Protein AF-A0AAV4FZF6-F1 (afdb_monomer)

pLDDT: mean 85.83, std 12.15, range [45.81, 98.69]

Solvent-accessible surface area (backbone atoms only — not comparable to full-atom values): 16716 Å² total; per-residue (Å²): 62,26,31,74,89,72,51,78,42,50,78,47,62,76,39,83,44,70,44,56,74,95,59,41,36,21,31,46,50,41,64,79,50,64,72,54,65,95,61,90,73,39,34,68,55,48,22,42,72,17,25,48,15,33,70,91,43,76,44,50,79,50,85,97,51,51,43,19,54,73,59,56,23,59,42,41,34,61,56,82,59,54,47,40,82,52,25,50,86,46,90,56,95,97,42,28,19,36,40,34,48,78,96,48,69,44,48,35,74,42,76,76,87,86,87,75,90,91,73,74,88,68,82,67,48,98,29,42,64,51,45,51,86,81,36,97,54,60,62,48,80,45,76,38,76,95,73,71,44,76,45,28,21,35,24,53,68,94,54,22,32,38,75,56,54,63,43,81,87,72,82,91,57,84,59,67,40,46,56,68,45,48,35,68,31,48,71,38,82,91,60,35,29,39,58,12,49,58,51,51,14,60,66,33,65,50,98,62,82,36,65,43,76,50,80,46,75,46,97,89,73,51,78,43,40,39,35,22,61,32,38,35,30,38,51,75,92,60,38,39,24,31,42,60,41,63,79,50,62,73,82,65,96,61,91,76,53,76,65,63,62,49,44,72,36,40,45,21,13,63,81,41,74,46,68,91,55,86,98,56,51,64,23,63,74,75,50,31,58,85

Structure (mmCIF, N/CA/C/O backbone):
data_AF-A0AAV4FZF6-F1
#
_entry.id   AF-A0AAV4FZF6-F1
#
loop_
_atom_site.group_PDB
_atom_site.id
_atom_site.type_symbol
_atom_site.label_atom_id
_atom_site.label_alt_id
_atom_site.label_comp_id
_atom_site.label_asym_id
_atom_site.label_entity_id
_atom_site.label_seq_id
_atom_site.pdbx_PDB_ins_code
_atom_site.Cartn_x
_atom_site.Cartn_y
_atom_site.Cartn_z
_atom_site.occupancy
_atom_site.B_iso_or_equiv
_atom_site.auth_seq_id
_atom_site.auth_comp_id
_atom_site.auth_asym_id
_atom_site.auth_atom_id
_atom_site.pdbx_PDB_model_num
ATOM 1 N N . MET A 1 1 ? -1.427 18.936 20.511 1.00 90.44 1 MET A N 1
ATOM 2 C CA . MET A 1 1 ? -0.606 20.050 21.040 1.00 90.44 1 MET A CA 1
ATOM 3 C C . MET A 1 1 ? -1.100 20.407 22.433 1.00 90.44 1 MET A C 1
ATOM 5 O O . MET A 1 1 ? -2.290 20.270 22.681 1.00 90.44 1 MET A O 1
ATOM 9 N N . ARG A 1 2 ? -0.222 20.846 23.331 1.00 91.88 2 ARG A N 1
ATOM 10 C CA . ARG A 1 2 ? -0.593 21.329 24.666 1.00 91.88 2 ARG A CA 1
ATOM 11 C C . ARG A 1 2 ? -0.081 22.751 24.840 1.00 91.88 2 ARG A C 1
ATOM 13 O O . ARG A 1 2 ? 1.002 23.077 24.348 1.00 91.88 2 ARG A O 1
ATOM 20 N N . SER A 1 3 ? -0.895 23.606 25.443 1.00 89.75 3 SER A N 1
ATOM 21 C CA . SER A 1 3 ? -0.511 24.974 25.770 1.00 89.75 3 SER A CA 1
ATOM 22 C C . SER A 1 3 ? 0.225 25.052 27.101 1.00 89.75 3 SER A C 1
ATOM 24 O O . SER A 1 3 ? 0.058 24.206 27.973 1.00 89.75 3 SER A O 1
ATOM 26 N N . THR A 1 4 ? 0.983 26.129 27.301 1.00 88.00 4 THR A N 1
ATOM 27 C CA . THR A 1 4 ? 1.754 26.377 28.531 1.00 88.00 4 THR A CA 1
ATOM 28 C C . THR A 1 4 ? 0.904 26.473 29.808 1.00 88.00 4 THR A C 1
ATOM 30 O O . THR A 1 4 ? 1.459 26.401 30.898 1.00 88.00 4 THR A O 1
ATOM 33 N N . ASP A 1 5 ? -0.422 26.650 29.703 1.00 88.88 5 ASP A N 1
ATOM 34 C CA . ASP A 1 5 ? -1.377 26.569 30.827 1.00 88.88 5 ASP A CA 1
ATOM 35 C C . ASP A 1 5 ? -1.911 25.139 31.076 1.00 88.88 5 ASP A C 1
ATOM 37 O O . ASP A 1 5 ? -2.798 24.945 31.905 1.00 88.88 5 ASP A O 1
ATOM 41 N N . GLY A 1 6 ? -1.378 24.137 30.371 1.00 89.06 6 GLY A N 1
ATOM 42 C CA . GLY A 1 6 ? -1.684 22.716 30.533 1.00 89.06 6 GLY A CA 1
ATOM 43 C C . GLY A 1 6 ? -2.881 22.203 29.728 1.00 89.06 6 GLY A C 1
ATOM 44 O O . GLY A 1 6 ? -3.200 21.021 29.830 1.00 89.06 6 GLY A O 1
ATOM 45 N N . LYS A 1 7 ? -3.552 23.040 28.926 1.00 91.81 7 LYS A N 1
ATOM 46 C CA . LYS A 1 7 ? -4.709 22.609 28.120 1.00 91.81 7 LYS A CA 1
ATOM 47 C C . LYS A 1 7 ? -4.285 21.902 26.840 1.00 91.81 7 LYS A C 1
ATOM 49 O O . LYS A 1 7 ? -3.343 22.315 26.167 1.00 91.81 7 LYS A O 1
ATOM 54 N N . GLU A 1 8 ? -5.029 20.870 26.466 1.00 92.88 8 GLU A N 1
ATOM 55 C CA . GLU A 1 8 ? -4.767 20.084 25.263 1.00 92.88 8 GLU A CA 1
ATOM 56 C C . GLU A 1 8 ? -5.651 20.512 24.090 1.00 92.88 8 GLU A C 1
ATOM 58 O O . GLU A 1 8 ? -6.843 20.786 24.235 1.00 92.88 8 GLU A O 1
ATOM 63 N N . TYR A 1 9 ? -5.051 20.536 22.903 1.00 90.44 9 TYR A N 1
ATOM 64 C CA . TYR A 1 9 ? -5.708 20.858 21.647 1.00 90.44 9 TYR A CA 1
ATOM 65 C C . TYR A 1 9 ? -5.280 19.899 20.540 1.00 90.44 9 TYR A C 1
ATOM 67 O O . TYR A 1 9 ? -4.151 19.397 20.526 1.00 90.44 9 TYR A O 1
ATOM 75 N N . TYR A 1 10 ? -6.142 19.712 19.546 1.00 90.75 10 TYR A N 1
ATOM 76 C CA . TYR A 1 10 ? -5.788 19.028 18.310 1.00 90.75 10 TYR A CA 1
ATOM 77 C C . TYR A 1 10 ? -6.339 19.775 17.100 1.00 90.75 10 TYR A C 1
ATOM 79 O O . TYR A 1 10 ? -7.331 20.503 17.187 1.00 90.75 10 TYR A O 1
ATOM 87 N N . VAL A 1 11 ? -5.661 19.583 15.975 1.00 88.75 11 VAL A N 1
ATOM 88 C CA . VAL A 1 11 ? -6.118 19.995 14.651 1.00 88.75 11 VAL A CA 1
ATOM 89 C C . VAL A 1 11 ? -5.908 18.822 13.719 1.00 88.75 11 VAL A C 1
ATOM 91 O O . VAL A 1 11 ? -4.873 18.159 13.781 1.00 88.75 11 VAL A O 1
ATOM 94 N N . GLN A 1 12 ? -6.896 18.580 12.871 1.00 87.88 12 GLN A N 1
ATOM 95 C CA . GLN A 1 12 ? -6.856 17.576 11.829 1.00 87.88 12 GLN A CA 1
ATOM 96 C C . GLN A 1 12 ? -7.097 18.248 10.480 1.00 87.88 12 GLN A C 1
ATOM 98 O O . GLN A 1 12 ? -8.013 19.059 10.333 1.00 87.88 12 GLN A O 1
ATOM 103 N N . TYR A 1 13 ? -6.258 17.878 9.519 1.00 86.75 13 TYR A N 1
ATOM 104 C CA . TYR A 1 13 ? -6.402 18.235 8.117 1.00 86.75 13 TYR A CA 1
ATOM 105 C C . TYR A 1 13 ? -6.964 17.041 7.358 1.00 86.75 13 TYR A C 1
ATOM 107 O O . TYR A 1 13 ? -6.665 15.892 7.691 1.00 86.75 13 TYR A O 1
ATOM 115 N N . GLU A 1 14 ? -7.803 17.299 6.363 1.00 84.50 14 GLU A N 1
ATOM 116 C CA . GLU A 1 14 ? -8.338 16.235 5.514 1.00 84.50 14 GLU A CA 1
ATOM 117 C C . GLU A 1 14 ? -7.327 15.797 4.460 1.00 84.50 14 GLU A C 1
ATOM 119 O O . GLU A 1 14 ? -7.235 14.606 4.171 1.00 84.50 14 GLU A O 1
ATOM 124 N N . SER A 1 15 ? -6.552 16.753 3.948 1.00 82.88 15 SER A N 1
ATOM 125 C CA . SER A 1 15 ? -5.433 16.540 3.040 1.00 82.88 15 SER A CA 1
ATOM 126 C C . SER A 1 15 ? -4.196 17.253 3.576 1.00 82.88 15 SER A C 1
ATOM 128 O O . SER A 1 15 ? -4.264 18.407 4.009 1.00 82.88 15 SER A O 1
ATOM 130 N N . PHE A 1 16 ? -3.066 16.555 3.550 1.00 87.44 16 PHE A N 1
ATOM 131 C CA . PHE A 1 16 ? -1.757 17.089 3.898 1.00 87.44 16 PHE A CA 1
ATOM 132 C C . PHE A 1 16 ? -0.729 16.502 2.936 1.00 87.44 16 PHE A C 1
ATOM 134 O O . PHE A 1 16 ? -0.367 15.332 3.038 1.00 87.44 16 PHE A O 1
ATOM 141 N N . ILE A 1 17 ? -0.282 17.312 1.984 1.00 87.44 17 ILE A N 1
ATOM 142 C CA . ILE A 1 17 ? 0.644 16.906 0.930 1.00 87.44 17 ILE A CA 1
ATOM 143 C C . ILE A 1 17 ? 1.858 17.827 0.983 1.00 87.44 17 ILE A C 1
ATOM 145 O O . ILE A 1 17 ? 1.736 19.052 0.980 1.00 87.44 17 ILE A O 1
ATOM 149 N N . VAL A 1 18 ? 3.040 17.221 0.984 1.00 92.19 18 VAL A N 1
ATOM 150 C CA . VAL A 1 18 ? 4.313 17.910 0.781 1.00 92.19 18 VAL A CA 1
ATOM 151 C C . VAL A 1 18 ? 4.807 17.502 -0.598 1.00 92.19 18 VAL A C 1
ATOM 153 O O . VAL A 1 18 ? 5.015 16.318 -0.854 1.00 92.19 18 VAL A O 1
ATOM 156 N N . GLN A 1 19 ? 4.924 18.466 -1.510 1.00 89.00 19 GLN A N 1
ATOM 157 C CA . GLN A 1 19 ? 5.427 18.195 -2.856 1.00 89.00 19 GLN A CA 1
ATOM 158 C C . GLN A 1 19 ? 6.919 17.828 -2.827 1.00 89.00 19 GLN A C 1
ATOM 160 O O . GLN A 1 19 ? 7.578 17.899 -1.792 1.00 89.00 19 GLN A O 1
ATOM 165 N N . ASP A 1 20 ? 7.463 17.412 -3.964 1.00 82.12 20 ASP A N 1
ATOM 166 C CA . ASP A 1 20 ? 8.869 17.030 -4.059 1.00 82.12 20 ASP A CA 1
ATOM 167 C C . ASP A 1 20 ? 9.830 18.237 -4.027 1.00 82.12 20 ASP A C 1
ATOM 169 O O . ASP A 1 20 ? 9.438 19.411 -4.007 1.00 82.12 20 ASP A O 1
ATOM 173 N N . GLU A 1 21 ? 11.131 17.943 -4.043 1.00 91.94 21 GLU A N 1
ATOM 174 C CA . GLU A 1 21 ? 12.187 18.954 -4.044 1.00 91.94 21 GLU A CA 1
ATOM 175 C C . GLU A 1 21 ? 12.132 19.888 -5.264 1.00 91.94 21 GLU A C 1
ATOM 177 O O . GLU A 1 21 ? 12.405 21.084 -5.122 1.00 91.94 21 GLU A O 1
ATOM 182 N N . LYS A 1 22 ? 11.743 19.382 -6.447 1.00 87.25 22 LYS A N 1
ATOM 183 C CA . LYS A 1 22 ? 11.627 20.194 -7.675 1.00 87.25 22 LYS A CA 1
ATOM 184 C C . LYS A 1 22 ? 10.559 21.270 -7.519 1.00 87.25 22 LYS A C 1
ATOM 186 O O . LYS A 1 22 ? 10.683 22.358 -8.078 1.00 87.25 22 LYS A O 1
ATOM 191 N N . MET A 1 23 ? 9.540 20.976 -6.719 1.00 87.88 23 MET A N 1
ATOM 192 C CA . MET A 1 23 ? 8.479 21.897 -6.331 1.00 87.88 23 MET A CA 1
ATOM 193 C C . MET A 1 23 ? 8.771 22.631 -5.012 1.00 87.88 23 MET A C 1
ATOM 195 O O . MET A 1 23 ? 7.882 23.273 -4.456 1.00 87.88 23 MET A O 1
ATOM 199 N N . ASN A 1 24 ? 10.016 22.591 -4.525 1.00 92.75 24 ASN A N 1
ATOM 200 C CA . ASN A 1 24 ? 10.477 23.228 -3.287 1.00 92.75 24 ASN A CA 1
ATOM 201 C C . ASN A 1 24 ? 9.727 22.767 -2.030 1.00 92.75 24 ASN A C 1
ATOM 203 O O . ASN A 1 24 ? 9.454 23.578 -1.138 1.00 92.75 24 ASN A O 1
ATOM 207 N N . TYR A 1 25 ? 9.376 21.481 -1.974 1.00 95.12 25 TYR A N 1
ATOM 208 C CA . TYR A 1 25 ? 8.625 20.894 -0.869 1.00 95.12 25 TYR A CA 1
ATOM 209 C C . TYR A 1 25 ? 7.320 21.630 -0.567 1.00 95.12 25 TYR A C 1
ATOM 211 O O . TYR A 1 25 ? 6.925 21.732 0.586 1.00 95.12 25 TYR A O 1
ATOM 219 N N . ARG A 1 26 ? 6.664 22.209 -1.578 1.00 93.69 26 ARG A N 1
ATOM 220 C CA . ARG A 1 26 ? 5.463 23.032 -1.393 1.00 93.69 26 ARG A CA 1
ATOM 221 C C . ARG A 1 26 ? 4.377 22.298 -0.606 1.00 93.69 26 ARG A C 1
ATOM 223 O O . ARG A 1 26 ? 4.053 21.155 -0.919 1.00 93.69 26 ARG A O 1
ATOM 230 N N . LEU A 1 27 ? 3.791 22.984 0.372 1.00 94.31 27 LEU A N 1
ATOM 231 C CA . LEU A 1 27 ? 2.680 22.466 1.168 1.00 94.31 27 LEU A CA 1
ATOM 232 C C . LEU A 1 27 ? 1.363 22.621 0.417 1.00 94.31 27 LEU A C 1
ATOM 234 O O . LEU A 1 27 ? 1.038 23.723 -0.024 1.00 94.31 27 LEU A O 1
ATOM 238 N N . LEU A 1 28 ? 0.578 21.553 0.344 1.00 89.00 28 LEU A N 1
ATOM 239 C CA . LEU A 1 28 ? -0.832 21.596 -0.028 1.00 89.00 28 LEU A CA 1
ATOM 240 C C . LEU A 1 28 ? -1.641 20.987 1.117 1.00 89.00 28 LEU A C 1
ATOM 242 O O . LEU A 1 28 ? -1.477 19.813 1.446 1.00 89.00 28 LEU A O 1
ATOM 246 N N . VAL A 1 29 ? -2.479 21.797 1.754 1.00 89.25 29 VAL A N 1
ATOM 247 C CA . VAL A 1 29 ? -3.312 21.385 2.888 1.00 89.25 29 VAL A CA 1
ATOM 248 C C . VAL A 1 29 ? -4.744 21.837 2.696 1.00 89.25 29 VAL A C 1
ATOM 250 O O . VAL A 1 29 ? -5.002 22.985 2.329 1.00 89.25 29 VAL A O 1
ATOM 253 N N . GLU A 1 30 ? -5.674 20.935 2.987 1.00 85.06 30 GLU A N 1
ATOM 254 C CA . GLU A 1 30 ? -7.108 21.172 2.850 1.00 85.06 30 GLU A CA 1
ATOM 255 C C . GLU A 1 30 ? -7.888 20.492 3.966 1.00 85.06 30 GLU A C 1
ATOM 257 O O . GLU A 1 30 ? -7.436 19.509 4.560 1.00 85.06 30 GLU A O 1
ATOM 262 N N . GLY A 1 31 ? -9.074 21.040 4.228 1.00 82.38 31 GLY A N 1
ATOM 263 C CA . GLY A 1 31 ? -9.940 20.614 5.313 1.00 82.38 31 GLY A CA 1
ATOM 264 C C . GLY A 1 31 ? -9.341 20.931 6.685 1.00 82.38 31 GLY A C 1
ATOM 265 O O . GLY A 1 31 ? -8.138 20.838 6.914 1.00 82.38 31 GLY A O 1
ATOM 266 N N . TYR A 1 32 ? -10.175 21.392 7.606 1.00 84.81 32 TYR A N 1
ATOM 267 C CA . TYR A 1 32 ? -9.726 21.803 8.929 1.00 84.81 32 TYR A CA 1
ATOM 268 C C . TYR A 1 32 ? -10.814 21.496 9.935 1.00 84.81 32 TYR A C 1
ATOM 270 O O . TYR A 1 32 ? -11.944 21.953 9.787 1.00 84.81 32 TYR A O 1
ATOM 278 N N . SER A 1 33 ? -10.451 20.737 10.956 1.00 85.50 33 SER A N 1
ATOM 279 C CA . SER A 1 33 ? -11.312 20.450 12.095 1.00 85.50 33 SER A CA 1
ATOM 280 C C . SER A 1 33 ? -10.481 20.331 13.364 1.00 85.50 33 SER A C 1
ATOM 282 O O . SER A 1 33 ? -9.285 20.031 13.310 1.00 85.50 33 SER A O 1
ATOM 284 N N . GLY A 1 34 ? -11.112 20.490 14.521 1.00 86.44 34 GLY A N 1
ATOM 285 C CA . GLY A 1 34 ? -10.495 20.212 15.813 1.00 86.44 34 GLY A CA 1
ATOM 286 C C . GLY A 1 34 ? -10.901 21.219 16.876 1.00 86.44 34 GLY A C 1
ATOM 287 O O . GLY A 1 34 ? -11.948 21.852 16.791 1.00 86.44 34 GLY A O 1
ATOM 288 N N . THR A 1 35 ? -10.071 21.370 17.904 1.00 88.19 35 THR A N 1
ATOM 289 C CA . THR A 1 35 ? -10.435 22.134 19.112 1.00 88.19 35 THR A CA 1
ATOM 290 C C . THR A 1 35 ? -9.906 23.565 19.133 1.00 88.19 35 THR A C 1
ATOM 292 O O . THR A 1 35 ? -10.126 24.291 20.098 1.00 88.19 35 THR A O 1
ATOM 295 N N . THR A 1 36 ? -9.221 24.004 18.079 1.00 80.19 36 THR A N 1
ATOM 296 C CA . THR A 1 36 ? -8.646 25.359 17.970 1.00 80.19 36 THR A CA 1
ATOM 297 C C . THR A 1 36 ? -9.545 26.344 17.197 1.00 80.19 36 THR A C 1
ATOM 299 O O . THR A 1 36 ? -9.148 27.488 16.965 1.00 80.19 36 THR A O 1
ATOM 302 N N . GLY A 1 37 ? -10.770 25.920 16.853 1.00 69.62 37 GLY A N 1
ATOM 303 C CA . GLY A 1 37 ? -11.857 26.727 16.282 1.00 69.62 37 GLY A CA 1
ATOM 304 C C . GLY A 1 37 ? -11.808 26.918 14.758 1.00 69.62 37 GLY A C 1
ATOM 305 O O . GLY A 1 37 ? -10.733 27.078 14.181 1.00 69.62 37 GLY A O 1
ATOM 306 N N . ASP A 1 38 ? -12.985 27.014 14.131 1.00 62.00 38 ASP A N 1
ATOM 307 C CA . ASP A 1 38 ? -13.171 26.934 12.671 1.00 62.00 38 ASP A CA 1
ATOM 308 C C . ASP A 1 38 ? -13.358 28.307 11.990 1.00 62.00 38 ASP A C 1
ATOM 310 O O . ASP A 1 38 ? -14.473 28.689 11.643 1.00 62.00 38 ASP A O 1
ATOM 314 N N . LEU A 1 39 ? -12.280 29.072 11.762 1.00 59.94 39 LEU A N 1
ATOM 315 C CA . LEU A 1 39 ? -12.326 30.202 10.811 1.00 59.94 39 LEU A CA 1
ATOM 316 C C . LEU A 1 39 ? -11.326 30.002 9.663 1.00 59.94 39 LEU A C 1
ATOM 318 O O . LEU A 1 39 ? -10.260 29.418 9.882 1.00 59.94 39 LEU A O 1
ATOM 322 N N . PRO A 1 40 ? -11.613 30.544 8.463 1.00 53.94 40 PRO A N 1
ATOM 323 C CA . PRO A 1 40 ? -10.665 30.549 7.352 1.00 53.94 40 PRO A CA 1
ATOM 324 C C . PRO A 1 40 ? -9.360 31.270 7.735 1.00 53.94 40 PRO A C 1
ATOM 326 O O . PRO A 1 40 ? -9.394 32.267 8.455 1.00 53.94 40 PRO A O 1
ATOM 329 N N . ASN A 1 41 ? -8.220 30.794 7.208 1.00 64.44 41 ASN A N 1
ATOM 330 C CA . ASN A 1 41 ? -6.869 31.374 7.365 1.00 64.44 41 ASN A CA 1
ATOM 331 C C . ASN A 1 41 ? -6.167 31.150 8.729 1.00 64.44 41 ASN A C 1
ATOM 333 O O . ASN A 1 41 ? -5.586 32.084 9.279 1.00 64.44 41 ASN A O 1
ATOM 337 N N . ARG A 1 42 ? -6.175 29.926 9.279 1.00 72.56 42 ARG A N 1
ATOM 338 C CA . ARG A 1 42 ? -5.514 29.587 10.562 1.00 72.56 42 ARG A CA 1
ATOM 339 C C . ARG A 1 42 ? -4.535 28.421 10.453 1.00 72.56 42 ARG A C 1
ATOM 341 O O . ARG A 1 42 ? -4.676 27.569 9.576 1.00 72.56 42 ARG A O 1
ATOM 348 N N . GLY A 1 43 ? -3.573 28.355 11.376 1.00 79.88 43 GLY A N 1
ATOM 349 C CA . GLY A 1 43 ? -2.625 27.242 11.457 1.00 79.88 43 GLY A CA 1
ATOM 350 C C . GLY A 1 43 ? -1.923 26.966 10.126 1.00 79.88 43 GLY A C 1
ATOM 351 O O . GLY A 1 43 ? -1.542 27.896 9.419 1.00 79.88 43 GLY A O 1
ATOM 352 N N . MET A 1 44 ? -1.841 25.693 9.729 1.00 85.88 44 MET A N 1
ATOM 353 C CA . MET A 1 44 ? -1.265 25.292 8.435 1.00 85.88 44 MET A CA 1
ATOM 354 C C . MET A 1 44 ? -2.076 25.748 7.218 1.00 85.88 44 MET A C 1
ATOM 356 O O . MET A 1 44 ? -1.479 25.954 6.168 1.00 85.88 44 MET A O 1
ATOM 360 N N . LEU A 1 45 ? -3.401 25.959 7.324 1.00 86.56 45 LEU A N 1
ATOM 361 C CA . LEU A 1 45 ? -4.190 26.452 6.178 1.00 86.56 45 LEU A CA 1
ATOM 362 C C . LEU A 1 45 ? -3.704 27.832 5.731 1.00 86.56 45 LEU A C 1
ATOM 364 O O . LEU A 1 45 ? -3.745 28.151 4.545 1.00 86.56 45 LEU A O 1
ATOM 368 N N . TYR A 1 46 ? -3.233 28.653 6.673 1.00 87.94 46 TYR A N 1
ATOM 369 C CA . TYR A 1 46 ? -2.662 29.956 6.347 1.00 87.94 46 TYR A CA 1
ATOM 370 C C . TYR A 1 46 ? -1.425 29.834 5.448 1.00 87.94 46 TYR A C 1
ATOM 372 O O . TYR A 1 46 ? -1.218 30.655 4.559 1.00 87.94 46 TYR A O 1
ATOM 380 N N . HIS A 1 47 ? -0.651 28.774 5.656 1.00 90.75 47 HIS A N 1
ATOM 381 C CA . HIS A 1 47 ? 0.595 28.450 4.972 1.00 90.75 47 HIS A CA 1
ATOM 382 C C . HIS A 1 47 ? 0.399 27.640 3.680 1.00 90.75 47 HIS A C 1
ATOM 384 O O . HIS A 1 47 ? 1.374 27.247 3.039 1.00 90.75 47 HIS A O 1
ATOM 390 N N . ASN A 1 48 ? -0.850 27.392 3.274 1.00 91.62 48 ASN A N 1
ATOM 391 C CA . ASN A 1 48 ? -1.152 26.597 2.090 1.00 91.62 48 ASN A CA 1
ATOM 392 C C . ASN A 1 48 ? -0.501 27.184 0.820 1.00 91.62 48 ASN A C 1
ATOM 394 O O . ASN A 1 48 ? -0.480 28.402 0.613 1.00 91.62 48 ASN A O 1
ATOM 398 N N . ALA A 1 49 ? 0.008 26.303 -0.041 1.00 92.69 49 ALA A N 1
ATOM 399 C CA . ALA A 1 49 ? 0.729 26.593 -1.281 1.00 92.69 49 ALA A CA 1
ATOM 400 C C . ALA A 1 49 ? 2.056 27.363 -1.129 1.00 92.69 49 ALA A C 1
ATOM 402 O O . ALA A 1 49 ? 2.603 27.838 -2.131 1.00 92.69 49 ALA A O 1
ATOM 403 N N . MET A 1 50 ? 2.592 27.499 0.087 1.00 95.00 50 MET A N 1
ATOM 404 C CA . MET A 1 50 ? 3.927 28.064 0.296 1.00 95.00 50 MET A CA 1
ATOM 405 C C . MET A 1 50 ? 5.007 26.998 0.130 1.00 95.00 50 MET A C 1
ATOM 407 O O . MET A 1 50 ? 4.775 25.813 0.371 1.00 95.00 50 MET A O 1
ATOM 411 N N . ASN A 1 51 ? 6.188 27.427 -0.312 1.00 96.94 51 ASN A N 1
ATOM 412 C CA . ASN A 1 51 ? 7.373 26.578 -0.375 1.00 96.94 51 ASN A CA 1
ATOM 413 C C . ASN A 1 51 ? 7.977 26.437 1.032 1.00 96.94 51 ASN A C 1
ATOM 415 O O . ASN A 1 51 ? 7.723 27.269 1.905 1.00 96.94 51 ASN A O 1
ATOM 419 N N . PHE A 1 52 ? 8.762 25.386 1.260 1.00 96.25 52 PHE A N 1
ATOM 420 C CA . PHE A 1 52 ? 9.434 25.199 2.544 1.00 96.25 52 PHE A CA 1
ATOM 421 C C . PHE A 1 52 ? 10.697 26.063 2.618 1.00 96.25 52 PHE A C 1
ATOM 423 O O . PHE A 1 52 ? 11.588 25.917 1.776 1.00 96.25 52 PHE A O 1
ATOM 430 N N . SER A 1 53 ? 10.780 26.932 3.627 1.00 95.75 53 SER A N 1
ATOM 431 C CA . SER A 1 53 ? 11.959 27.766 3.888 1.00 95.75 53 SER A CA 1
ATOM 432 C C . SER A 1 53 ? 12.752 27.234 5.072 1.00 95.75 53 SER A C 1
ATOM 434 O O . SER A 1 53 ? 12.186 26.793 6.076 1.00 95.75 53 SER A O 1
ATOM 436 N N . THR A 1 54 ? 14.072 27.346 4.982 1.00 95.06 54 THR A N 1
ATOM 437 C CA . THR A 1 54 ? 15.023 27.053 6.061 1.00 95.06 54 THR A CA 1
ATOM 438 C C . THR A 1 54 ? 15.956 28.243 6.272 1.00 95.06 54 THR A C 1
ATOM 440 O O . THR A 1 54 ? 15.963 29.201 5.498 1.00 95.06 54 THR A O 1
ATOM 443 N N . HIS A 1 55 ? 16.754 28.208 7.341 1.00 92.94 55 HIS A N 1
ATOM 444 C CA . HIS A 1 55 ? 17.711 29.275 7.652 1.00 92.94 55 HIS A CA 1
ATOM 445 C C . HIS A 1 55 ? 18.671 29.575 6.481 1.00 92.94 55 HIS A C 1
ATOM 447 O O . HIS A 1 55 ? 19.047 30.719 6.252 1.00 92.94 55 HIS A O 1
ATOM 453 N N . ASP A 1 56 ? 19.071 28.547 5.739 1.00 94.06 56 ASP A N 1
ATOM 454 C CA . ASP A 1 56 ? 20.019 28.591 4.624 1.00 94.06 56 ASP A CA 1
ATOM 455 C C . ASP A 1 56 ? 19.360 28.663 3.235 1.00 94.06 56 ASP A C 1
ATOM 457 O O . ASP A 1 56 ? 20.047 28.902 2.242 1.00 94.06 56 ASP A O 1
ATOM 461 N N . ARG A 1 57 ? 18.036 28.492 3.149 1.00 94.19 57 ARG A N 1
ATOM 462 C CA . ARG A 1 57 ? 17.283 28.508 1.891 1.00 94.19 57 ARG A CA 1
ATOM 463 C C . ARG A 1 57 ? 15.972 29.264 2.076 1.00 94.19 57 ARG A C 1
ATOM 465 O O . ARG A 1 57 ? 14.957 28.698 2.481 1.00 94.19 57 ARG A O 1
ATOM 472 N N . ASP A 1 58 ? 16.021 30.553 1.755 1.00 94.31 58 ASP A N 1
ATOM 473 C CA . ASP A 1 58 ? 14.867 31.446 1.788 1.00 94.31 58 ASP A CA 1
ATOM 474 C C . ASP A 1 58 ? 13.963 31.204 0.571 1.00 94.31 58 ASP A C 1
ATOM 476 O O . ASP A 1 58 ? 14.357 31.413 -0.579 1.00 94.31 58 ASP A O 1
ATOM 480 N N . GLN A 1 59 ? 12.771 30.683 0.835 1.00 93.19 59 GLN A N 1
ATOM 481 C CA . GLN A 1 59 ? 11.753 30.343 -0.158 1.00 93.19 59 GLN A CA 1
ATOM 482 C C . GLN A 1 59 ? 10.400 30.967 0.203 1.00 93.19 59 GLN A C 1
ATOM 484 O O . GLN A 1 59 ? 9.370 30.596 -0.376 1.00 93.19 59 GLN A O 1
ATOM 489 N N . ASP A 1 60 ? 10.393 31.888 1.170 1.00 90.44 60 ASP A N 1
ATOM 490 C CA . ASP A 1 60 ? 9.191 32.612 1.532 1.00 90.44 60 ASP A CA 1
ATOM 491 C C . ASP A 1 60 ? 8.982 33.793 0.571 1.00 90.44 60 ASP A C 1
ATOM 493 O O . ASP A 1 60 ? 9.760 34.036 -0.355 1.00 90.44 60 ASP A O 1
ATOM 497 N N . LYS A 1 61 ? 7.831 34.456 0.679 1.00 89.06 61 LYS A N 1
ATOM 498 C CA . LYS A 1 61 ? 7.429 35.494 -0.284 1.00 89.06 61 LYS A CA 1
ATOM 499 C C . LYS A 1 61 ? 7.799 36.904 0.172 1.00 89.06 61 LYS A C 1
ATOM 501 O O . LYS A 1 61 ? 7.374 37.865 -0.478 1.00 89.06 61 LYS A O 1
ATOM 506 N N . ILE A 1 62 ? 8.546 37.053 1.267 1.00 88.62 62 ILE A N 1
ATOM 507 C CA . ILE A 1 62 ? 8.904 38.359 1.813 1.00 88.62 62 ILE A CA 1
ATOM 508 C C . ILE A 1 62 ? 10.271 38.776 1.272 1.00 88.62 62 ILE A C 1
ATOM 510 O O . ILE A 1 62 ? 11.308 38.186 1.550 1.00 88.62 62 ILE A O 1
ATOM 514 N N . ALA A 1 63 ? 10.287 39.854 0.489 1.00 87.56 63 ALA A N 1
ATOM 515 C CA . ALA A 1 63 ? 11.531 40.365 -0.069 1.00 87.56 63 ALA A CA 1
ATOM 516 C C . ALA A 1 63 ? 12.511 40.799 1.039 1.00 87.56 63 ALA A C 1
ATOM 518 O O . ALA A 1 63 ? 12.168 41.614 1.897 1.00 87.56 63 ALA A O 1
ATOM 519 N N . ASN A 1 64 ? 13.758 40.326 0.939 1.00 86.62 64 ASN A N 1
ATOM 520 C CA . ASN A 1 64 ? 14.874 40.644 1.840 1.00 86.62 64 ASN A CA 1
ATOM 521 C C . ASN A 1 64 ? 14.685 40.183 3.296 1.00 86.62 64 ASN A C 1
ATOM 523 O O . ASN A 1 64 ? 15.305 40.759 4.195 1.00 86.62 64 ASN A O 1
ATOM 527 N N . PHE A 1 65 ? 13.836 39.185 3.552 1.00 90.69 65 PHE A N 1
ATOM 528 C CA . PHE A 1 65 ? 13.535 38.766 4.913 1.00 90.69 65 PHE A CA 1
ATOM 529 C C . PHE A 1 65 ? 13.221 37.271 5.003 1.00 90.69 65 PHE A C 1
ATOM 531 O O . PHE A 1 65 ? 12.151 36.856 4.594 1.00 90.69 65 PHE A O 1
ATOM 538 N N . ASN A 1 66 ? 14.114 36.491 5.619 1.00 93.38 66 ASN A N 1
ATOM 539 C CA . ASN A 1 66 ? 13.924 35.051 5.791 1.00 93.38 66 ASN A CA 1
ATOM 540 C C . ASN A 1 66 ? 13.202 34.751 7.118 1.00 93.38 66 ASN A C 1
ATOM 542 O O . ASN A 1 66 ? 13.797 34.835 8.203 1.00 93.38 66 ASN A O 1
ATOM 546 N N . CYS A 1 67 ? 11.935 34.349 7.041 1.00 93.00 67 CYS A N 1
ATOM 547 C CA . CYS A 1 67 ? 11.132 33.988 8.208 1.00 93.00 67 CYS A CA 1
ATOM 548 C C . CYS A 1 67 ? 11.699 32.795 8.981 1.00 93.00 67 CYS A C 1
ATOM 550 O O . CYS A 1 67 ? 11.630 32.777 10.209 1.00 93.00 67 CYS A O 1
ATOM 552 N N . ALA A 1 68 ? 12.293 31.813 8.300 1.00 93.56 68 ALA A N 1
ATOM 553 C CA . ALA A 1 68 ? 12.890 30.655 8.960 1.00 93.56 68 ALA A CA 1
ATOM 554 C C . ALA A 1 68 ? 14.105 31.052 9.810 1.00 93.56 68 ALA A C 1
ATOM 556 O O . ALA A 1 68 ? 14.303 30.503 10.895 1.00 93.56 68 ALA A O 1
ATOM 557 N N . ALA A 1 69 ? 14.885 32.033 9.346 1.00 91.88 69 ALA A N 1
ATOM 558 C CA . ALA A 1 69 ? 15.999 32.592 10.105 1.00 91.88 69 ALA A CA 1
ATOM 559 C C . ALA A 1 69 ? 15.523 33.434 11.303 1.00 91.88 69 ALA A C 1
ATOM 561 O O . ALA A 1 69 ? 16.110 33.335 12.379 1.00 91.88 69 ALA A O 1
ATOM 562 N N . LEU A 1 70 ? 14.446 34.217 11.147 1.00 89.25 70 LEU A N 1
ATOM 563 C CA . LEU A 1 70 ? 13.861 35.002 12.244 1.00 89.25 70 LEU A CA 1
ATOM 564 C C . LEU A 1 70 ? 13.245 34.105 13.328 1.00 89.25 70 LEU A C 1
ATOM 566 O O . LEU A 1 70 ? 13.498 34.286 14.519 1.00 89.25 70 LEU A O 1
ATOM 570 N N . GLU A 1 71 ? 12.390 33.170 12.919 1.00 87.25 71 GLU A N 1
ATOM 571 C CA . GLU A 1 71 ? 11.591 32.353 13.831 1.00 87.25 71 GLU A CA 1
ATOM 572 C C . GLU A 1 71 ? 12.379 31.162 14.394 1.00 87.25 71 GLU A C 1
ATOM 574 O O . GLU A 1 71 ? 11.994 30.611 15.425 1.00 87.25 71 GLU A O 1
ATOM 579 N N . GLY A 1 72 ? 13.496 30.785 13.762 1.00 87.00 72 GLY A N 1
ATOM 580 C CA . GLY A 1 72 ? 14.423 29.757 14.242 1.00 87.00 72 GLY A CA 1
ATOM 581 C C . GLY A 1 72 ? 14.030 28.318 13.896 1.00 87.00 72 GLY A C 1
ATOM 582 O O . GLY A 1 72 ? 14.585 27.389 14.479 1.00 87.00 72 GLY A O 1
ATOM 583 N N . GLY A 1 73 ? 13.085 28.119 12.975 1.00 89.19 73 GLY A N 1
ATOM 584 C CA . GLY A 1 73 ? 12.618 26.799 12.545 1.00 89.19 73 GLY A CA 1
ATOM 585 C C . GLY A 1 73 ? 12.213 26.790 11.074 1.00 89.19 73 GLY A C 1
ATOM 586 O O . GLY A 1 73 ? 11.665 27.773 10.577 1.00 89.19 73 GLY A O 1
ATOM 587 N N . GLY A 1 74 ? 12.480 25.690 10.368 1.00 93.50 74 GLY A N 1
ATOM 588 C CA . GLY A 1 74 ? 12.040 25.530 8.981 1.00 93.50 74 GLY A CA 1
ATOM 589 C C . GLY A 1 74 ? 10.525 25.343 8.897 1.00 93.50 74 GLY A C 1
ATOM 590 O O . GLY A 1 74 ? 9.969 24.564 9.675 1.00 93.50 74 GLY A O 1
ATOM 591 N N . TRP A 1 75 ? 9.861 26.063 7.991 1.00 94.31 75 TRP A N 1
ATOM 592 C CA . TRP A 1 75 ? 8.402 26.033 7.841 1.00 94.31 75 TRP A CA 1
ATOM 593 C C . TRP A 1 75 ? 7.944 26.541 6.468 1.00 94.31 75 TRP A C 1
ATOM 595 O O . TRP A 1 75 ? 8.714 27.128 5.709 1.00 94.31 75 TRP A O 1
ATOM 605 N N . TRP A 1 76 ? 6.660 26.353 6.166 1.00 95.31 76 TRP A N 1
ATOM 606 C CA . TRP A 1 76 ? 6.009 26.830 4.942 1.00 95.31 76 TRP A CA 1
ATOM 607 C C . TRP A 1 76 ? 5.508 28.273 5.087 1.00 95.31 76 TRP A C 1
ATOM 609 O O . TRP A 1 76 ? 4.310 28.542 5.107 1.00 95.31 76 TRP A O 1
ATOM 619 N N . TYR A 1 77 ? 6.406 29.238 5.253 1.00 92.81 77 TYR A N 1
ATOM 620 C CA . TYR A 1 77 ? 6.014 30.612 5.580 1.00 92.81 77 TYR A CA 1
ATOM 621 C C . TYR A 1 77 ? 5.263 31.316 4.439 1.00 92.81 77 TYR A C 1
ATOM 623 O O . TYR A 1 77 ? 5.747 31.426 3.314 1.00 92.81 77 TYR A O 1
ATOM 631 N N . LYS A 1 78 ? 4.067 31.830 4.753 1.00 90.38 78 LYS A N 1
ATOM 632 C CA . LYS A 1 78 ? 3.344 32.803 3.910 1.00 90.38 78 LYS A CA 1
ATOM 633 C C . LYS A 1 78 ? 3.682 34.219 4.356 1.00 90.3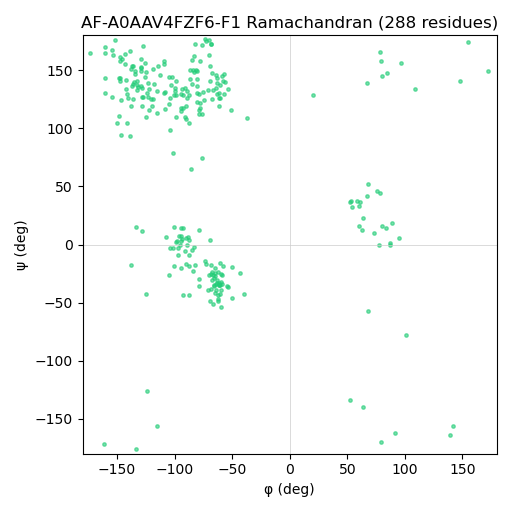8 78 LYS A C 1
ATOM 635 O O . LYS A 1 78 ? 3.934 35.096 3.539 1.00 90.38 78 LYS A O 1
ATOM 640 N N . ASP A 1 79 ? 3.696 34.381 5.669 1.00 88.38 79 ASP A N 1
ATOM 641 C CA . ASP A 1 79 ? 4.460 35.358 6.422 1.00 88.38 79 ASP A CA 1
ATOM 642 C C . ASP A 1 79 ? 5.114 34.626 7.606 1.00 88.38 79 ASP A C 1
ATOM 644 O O . ASP A 1 79 ? 4.978 33.403 7.726 1.00 88.38 79 ASP A O 1
ATOM 648 N N . CYS A 1 80 ? 5.803 35.353 8.484 1.00 88.25 80 CYS A N 1
ATOM 649 C CA . CYS A 1 80 ? 6.513 34.770 9.625 1.00 88.25 80 CYS A CA 1
ATOM 650 C C . CYS A 1 80 ? 5.599 34.414 10.817 1.00 88.25 80 CYS A C 1
ATOM 652 O O . CYS A 1 80 ? 6.089 34.193 11.923 1.00 88.25 80 CYS A O 1
ATOM 654 N N . GLY A 1 81 ? 4.276 34.412 10.621 1.00 82.44 81 GLY A N 1
ATOM 655 C CA . GLY A 1 81 ? 3.257 34.238 11.651 1.00 82.44 81 GLY A CA 1
ATOM 656 C C . GLY A 1 81 ? 2.416 32.966 11.495 1.00 82.44 81 GLY A C 1
ATOM 657 O O . GLY A 1 81 ? 2.816 31.990 10.875 1.00 82.44 81 GLY A O 1
ATOM 658 N N . ALA A 1 82 ? 1.211 33.004 12.072 1.00 85.50 82 ALA A N 1
ATOM 659 C CA . ALA A 1 82 ? 0.159 31.976 12.038 1.00 85.50 82 ALA A CA 1
ATOM 660 C C . ALA A 1 82 ? 0.439 30.652 12.773 1.00 85.50 82 ALA A C 1
ATOM 662 O O . ALA A 1 82 ? -0.337 30.298 13.665 1.00 85.50 82 ALA A O 1
ATOM 663 N N . ALA A 1 83 ? 1.505 29.925 12.461 1.00 88.00 83 ALA A N 1
ATOM 664 C CA . ALA A 1 83 ? 1.923 28.758 13.234 1.00 88.00 83 ALA A CA 1
ATOM 665 C C . ALA A 1 83 ? 3.383 28.424 12.951 1.00 88.00 83 ALA A C 1
ATOM 667 O O . ALA A 1 83 ? 3.822 28.488 11.811 1.00 88.00 83 ALA A O 1
ATOM 668 N N . ASN A 1 84 ? 4.109 27.984 13.975 1.00 88.88 84 ASN A N 1
ATOM 669 C CA . ASN A 1 84 ? 5.407 27.352 13.784 1.00 88.88 84 ASN A CA 1
ATOM 670 C C . ASN A 1 84 ? 5.650 26.338 14.902 1.00 88.88 84 ASN A C 1
ATOM 672 O O . ASN A 1 84 ? 5.928 26.702 16.048 1.00 88.88 84 ASN A O 1
ATOM 676 N N . LEU A 1 85 ? 5.516 25.057 14.556 1.00 91.00 85 LEU A N 1
ATOM 677 C CA . LEU A 1 85 ? 5.731 23.945 15.484 1.00 91.00 85 LEU A CA 1
ATOM 678 C C . LEU A 1 85 ? 7.200 23.496 15.525 1.00 91.00 85 LEU A C 1
ATOM 680 O O . LEU A 1 85 ? 7.563 22.739 16.417 1.00 91.00 85 LEU A O 1
ATOM 684 N N . ASN A 1 86 ? 8.034 24.008 14.613 1.00 91.69 86 ASN A N 1
ATOM 685 C CA . ASN A 1 86 ? 9.471 23.734 14.519 1.00 91.69 86 ASN A CA 1
ATOM 686 C C . ASN A 1 86 ? 10.335 24.829 15.171 1.00 91.69 86 ASN A C 1
ATOM 688 O O . ASN A 1 86 ? 11.562 24.784 15.089 1.00 91.69 86 ASN A O 1
ATOM 692 N N . LYS A 1 87 ? 9.716 25.838 15.791 1.00 89.38 87 LYS A N 1
ATOM 693 C CA . LYS A 1 87 ? 10.410 26.910 16.511 1.00 89.38 87 LYS A CA 1
ATOM 694 C C . LYS A 1 87 ? 11.189 26.340 17.711 1.00 89.38 87 LYS A C 1
ATOM 696 O O . LYS A 1 87 ? 10.664 25.444 18.376 1.00 89.38 87 LYS A O 1
ATOM 701 N N . PRO A 1 88 ? 12.387 26.862 18.058 1.00 88.56 88 PRO A N 1
ATOM 702 C CA . PRO A 1 88 ? 13.140 26.363 19.199 1.00 88.56 88 PRO A CA 1
ATOM 703 C C . PRO A 1 88 ? 12.333 26.446 20.492 1.00 88.56 88 PRO A C 1
ATOM 705 O O . PRO A 1 88 ? 11.536 27.371 20.697 1.00 88.56 88 PRO A O 1
ATOM 708 N N . TRP A 1 89 ? 12.567 25.481 21.378 1.00 86.44 89 TRP A N 1
ATOM 709 C CA . TRP A 1 89 ? 11.882 25.411 22.661 1.00 86.44 89 TRP A CA 1
ATOM 710 C C . TRP A 1 89 ? 12.068 26.694 23.474 1.00 86.44 89 TRP A C 1
ATOM 712 O O . TRP A 1 89 ? 13.162 27.257 23.542 1.00 86.44 89 TRP A O 1
ATOM 722 N N . GLY A 1 90 ? 11.009 27.150 24.140 1.00 80.31 90 GLY A N 1
ATOM 723 C CA . GLY A 1 90 ? 11.097 28.300 25.030 1.00 80.31 90 GLY A CA 1
ATOM 724 C C . GLY A 1 90 ? 9.741 28.771 25.533 1.00 80.31 90 GLY A C 1
ATOM 725 O O . GLY A 1 90 ? 8.738 28.675 24.838 1.00 80.31 90 GLY A O 1
ATOM 726 N N . THR A 1 91 ? 9.714 29.318 26.743 1.00 65.44 91 THR A N 1
ATOM 727 C CA . THR A 1 91 ? 8.519 29.902 27.361 1.00 65.44 91 THR A CA 1
ATOM 728 C C . THR A 1 91 ? 8.752 31.403 27.546 1.00 65.44 91 THR A C 1
ATOM 730 O O . THR A 1 91 ? 9.646 31.791 28.297 1.00 65.44 91 THR A O 1
ATOM 733 N N . GLY A 1 92 ? 8.011 32.257 26.832 1.00 63.69 92 GLY A N 1
ATOM 734 C CA . GLY A 1 92 ? 8.103 33.721 26.958 1.00 63.69 92 GLY A CA 1
ATOM 735 C C . GLY A 1 92 ? 7.675 34.489 25.703 1.00 63.69 92 GLY A C 1
ATOM 736 O O . GLY A 1 92 ? 7.406 33.893 24.658 1.00 63.69 92 GLY A O 1
ATOM 737 N N . ASP A 1 93 ? 7.633 35.820 25.796 1.00 65.44 93 ASP A N 1
ATOM 738 C CA . ASP A 1 93 ? 7.232 36.695 24.688 1.00 65.44 93 ASP A CA 1
ATOM 739 C C . ASP A 1 93 ? 8.174 36.542 23.489 1.00 65.44 93 ASP A C 1
ATOM 741 O O . ASP A 1 93 ? 9.385 36.744 23.577 1.00 65.44 93 ASP A O 1
ATOM 745 N N . GLY A 1 94 ? 7.605 36.118 22.359 1.00 68.62 94 GLY A N 1
ATOM 746 C CA . GLY A 1 94 ? 8.344 35.882 21.116 1.00 68.62 94 GLY A CA 1
ATOM 747 C C . GLY A 1 94 ? 9.139 34.571 21.066 1.00 68.62 94 GLY A C 1
ATOM 748 O O . GLY A 1 94 ? 9.734 34.279 20.031 1.00 68.62 94 GLY A O 1
ATOM 749 N N . LYS A 1 95 ? 9.116 33.747 22.121 1.00 74.88 95 LYS A N 1
ATOM 750 C CA . LYS A 1 95 ? 9.820 32.454 22.186 1.00 74.88 95 LYS A CA 1
ATOM 751 C C . LYS A 1 95 ? 8.840 31.279 22.136 1.00 74.88 95 LYS A C 1
ATOM 753 O O . LYS A 1 95 ? 7.661 31.434 22.464 1.00 74.88 95 LYS A O 1
ATOM 758 N N . GLY A 1 96 ? 9.348 30.119 21.729 1.00 86.19 96 GLY A N 1
ATOM 759 C CA . GLY A 1 96 ? 8.594 28.870 21.732 1.00 86.19 96 GLY A CA 1
ATOM 760 C C . GLY A 1 96 ? 7.617 28.700 20.582 1.00 86.19 96 GLY A C 1
ATOM 761 O O . GLY A 1 96 ? 7.262 29.646 19.874 1.00 86.19 96 GLY A O 1
ATOM 762 N N . MET A 1 97 ? 7.179 27.457 20.432 1.00 91.00 97 MET A N 1
ATOM 763 C CA . MET A 1 97 ? 6.197 27.038 19.444 1.00 91.00 97 MET A CA 1
ATOM 764 C C . MET A 1 97 ? 4.849 27.697 19.718 1.00 91.00 97 MET A C 1
ATOM 766 O O . MET A 1 97 ? 4.453 27.914 20.870 1.00 91.00 97 MET A O 1
ATOM 770 N N . TYR A 1 98 ? 4.126 28.005 18.649 1.00 89.00 98 TYR A N 1
ATOM 771 C CA . TYR A 1 98 ? 2.840 28.667 18.771 1.00 89.00 98 TYR A CA 1
ATOM 772 C C . TYR A 1 98 ? 1.860 28.250 17.679 1.00 89.00 98 TYR A C 1
ATOM 774 O O . TYR A 1 98 ? 2.248 27.802 16.598 1.00 89.00 98 TYR A O 1
ATOM 782 N N . TRP A 1 99 ? 0.576 28.435 17.981 1.00 89.25 99 TRP A N 1
ATOM 783 C CA . TRP A 1 99 ? -0.529 28.220 17.054 1.00 89.25 99 TRP A CA 1
ATOM 784 C C . TRP A 1 99 ? -1.556 29.340 17.186 1.00 89.25 99 TRP A C 1
ATOM 786 O O . TRP A 1 99 ? -2.150 29.528 18.251 1.00 89.25 99 TRP A O 1
ATOM 796 N N . ASN A 1 100 ? -1.793 30.091 16.115 1.00 86.12 100 ASN A N 1
ATOM 797 C CA . ASN A 1 100 ? -2.805 31.140 16.125 1.00 86.12 100 ASN A CA 1
ATOM 798 C C . ASN A 1 100 ? -4.198 30.529 15.967 1.00 86.12 100 ASN A C 1
ATOM 800 O O . ASN A 1 100 ? -4.509 29.885 14.965 1.00 86.12 100 ASN A O 1
ATOM 804 N N . THR A 1 101 ? -5.057 30.787 16.950 1.00 77.50 101 THR A N 1
ATOM 805 C CA . THR A 1 101 ? -6.459 30.346 16.952 1.00 77.50 101 THR A CA 1
ATOM 806 C C . THR A 1 101 ? -7.397 31.420 16.434 1.00 77.50 101 THR A C 1
ATOM 808 O O . THR A 1 101 ? -8.591 31.186 16.414 1.00 77.50 101 THR A O 1
ATOM 811 N N . GLY A 1 102 ? -6.903 32.602 16.044 1.00 72.88 102 GLY A N 1
ATOM 812 C CA . GLY A 1 102 ? -7.711 33.755 15.638 1.00 72.88 102 GLY A CA 1
ATOM 813 C C . GLY A 1 102 ? -7.846 34.813 16.738 1.00 72.88 102 GLY A C 1
ATOM 814 O O . GLY A 1 102 ? -7.149 35.819 16.652 1.00 72.88 102 GLY A O 1
ATOM 815 N N . PRO A 1 103 ? -8.702 34.626 17.765 1.00 72.94 103 PRO A N 1
ATOM 816 C CA . PRO A 1 103 ? -8.847 35.595 18.848 1.00 72.94 103 PRO A CA 1
ATOM 817 C C . PRO A 1 103 ? -7.647 35.587 19.809 1.00 72.94 103 PRO A C 1
ATOM 819 O O . PRO A 1 103 ? -7.499 36.510 20.604 1.00 72.94 103 PRO A O 1
ATOM 822 N N . SER A 1 104 ? -6.791 34.561 19.753 1.00 79.25 104 SER A N 1
ATOM 823 C CA . SER A 1 104 ? -5.569 34.468 20.552 1.00 79.25 104 SER A CA 1
ATOM 824 C C . SER A 1 104 ? -4.495 33.589 19.893 1.00 79.25 104 SER A C 1
ATOM 826 O O . SER A 1 104 ? -4.755 32.839 18.943 1.00 79.25 104 SER A O 1
ATOM 828 N N . THR A 1 105 ? -3.277 33.660 20.429 1.00 85.38 105 THR A N 1
ATOM 829 C CA . THR A 1 105 ? -2.152 32.780 20.088 1.00 85.38 105 THR A CA 1
ATOM 830 C C . THR A 1 105 ? -1.939 31.779 21.215 1.00 85.38 105 THR A C 1
ATOM 832 O O . THR A 1 105 ? -1.667 32.176 22.349 1.00 85.38 105 THR A O 1
ATOM 835 N N . LEU A 1 106 ? -2.023 30.483 20.911 1.00 87.56 106 LEU A N 1
ATOM 836 C CA . LEU A 1 106 ? -1.622 29.436 21.845 1.00 87.56 106 LEU A CA 1
ATOM 837 C C . LEU A 1 106 ? -0.099 29.384 21.900 1.00 87.56 106 LEU A C 1
ATOM 839 O O . LEU A 1 106 ? 0.551 29.212 20.871 1.00 87.56 106 LEU A O 1
ATOM 843 N N . ARG A 1 107 ? 0.459 29.512 23.102 1.00 89.38 107 ARG A N 1
ATOM 844 C CA . ARG A 1 107 ? 1.863 29.203 23.390 1.00 89.38 107 ARG A CA 1
ATOM 845 C C . ARG A 1 107 ? 1.946 27.742 23.779 1.00 89.38 107 ARG A C 1
ATOM 847 O O . ARG A 1 107 ? 1.203 27.330 24.667 1.00 89.38 107 ARG A O 1
ATOM 854 N N . LEU A 1 108 ? 2.795 26.977 23.105 1.00 90.12 108 LEU A N 1
ATOM 855 C CA . LEU A 1 108 ? 2.788 25.521 23.190 1.00 90.12 108 LEU A CA 1
ATOM 856 C C . LEU A 1 108 ? 4.009 25.015 23.960 1.00 90.12 108 LEU A C 1
ATOM 858 O O . LEU A 1 108 ? 5.137 25.407 23.668 1.00 90.12 108 LEU A O 1
ATOM 862 N N . ASP A 1 109 ? 3.769 24.126 24.920 1.00 90.19 109 ASP A N 1
ATOM 863 C CA . ASP A 1 109 ? 4.793 23.375 25.658 1.00 90.19 109 ASP A CA 1
ATOM 864 C C . ASP A 1 109 ? 4.824 21.894 25.241 1.00 90.19 109 ASP A C 1
ATOM 866 O O . ASP A 1 109 ? 5.497 21.083 25.866 1.00 90.19 109 ASP A O 1
ATOM 870 N N . PHE A 1 110 ? 4.053 21.530 24.213 1.00 89.81 110 PHE A N 1
ATOM 871 C CA . PHE A 1 110 ? 4.075 20.232 23.550 1.00 89.81 110 PHE A CA 1
ATOM 872 C C . PHE A 1 110 ? 3.428 20.357 22.169 1.00 89.81 110 PHE A C 1
ATOM 874 O O . PHE A 1 110 ? 2.304 20.856 22.023 1.00 89.81 110 PHE A O 1
ATOM 881 N N . THR A 1 111 ? 4.106 19.859 21.143 1.00 90.56 111 THR A N 1
ATOM 882 C CA . THR A 1 111 ? 3.580 19.770 19.782 1.00 90.56 111 THR A CA 1
ATOM 883 C C . THR A 1 111 ? 3.904 18.398 19.230 1.00 90.56 111 THR A C 1
ATOM 885 O O . THR A 1 111 ? 4.906 17.783 19.579 1.00 90.56 111 THR A O 1
ATOM 888 N N . GLU A 1 112 ? 3.007 17.897 18.398 1.00 90.31 112 GLU A N 1
ATOM 889 C CA . GLU A 1 112 ? 3.175 16.608 17.758 1.00 90.31 112 GLU A CA 1
ATOM 890 C C . GLU A 1 112 ? 2.361 16.644 16.470 1.00 90.31 112 GLU A C 1
ATOM 892 O O . GLU A 1 112 ? 1.184 17.021 16.488 1.00 90.31 112 GLU A O 1
ATOM 897 N N . MET A 1 113 ? 3.003 16.313 15.354 1.00 88.81 113 MET A N 1
ATOM 898 C CA . MET A 1 113 ? 2.365 16.181 14.049 1.00 88.81 113 MET A CA 1
ATOM 899 C C . MET A 1 113 ? 2.348 14.702 13.686 1.00 88.81 113 MET A C 1
ATOM 901 O O . MET A 1 113 ? 3.368 14.027 13.789 1.00 88.81 113 MET A O 1
ATOM 905 N N . LYS A 1 114 ? 1.183 14.198 13.280 1.00 81.62 114 LYS A N 1
ATOM 906 C CA . LYS A 1 114 ? 0.987 12.801 12.884 1.00 81.62 114 LYS A CA 1
ATOM 907 C C . LYS A 1 114 ? 0.213 12.769 11.579 1.00 81.62 114 LYS A C 1
ATOM 909 O O . LYS A 1 114 ? -0.718 13.552 11.403 1.00 81.62 114 LYS A O 1
ATOM 914 N N . ILE A 1 115 ? 0.582 11.852 10.696 1.00 68.94 115 ILE A N 1
ATOM 915 C CA . ILE A 1 115 ? -0.143 11.561 9.459 1.00 68.94 115 ILE A CA 1
ATOM 916 C C . ILE A 1 115 ? -0.733 10.152 9.553 1.00 68.94 115 ILE A C 1
ATOM 918 O O . ILE A 1 115 ? -0.160 9.275 10.197 1.00 68.94 115 ILE A O 1
ATOM 922 N N . ARG A 1 116 ? -1.906 9.949 8.953 1.00 52.12 116 ARG A N 1
ATOM 923 C CA . ARG A 1 116 ? -2.577 8.648 8.841 1.00 52.12 116 ARG A CA 1
ATOM 924 C C . ARG A 1 116 ? -3.342 8.621 7.523 1.00 52.12 116 ARG A C 1
ATOM 926 O O . ARG A 1 116 ? -3.959 9.623 7.169 1.00 52.12 116 ARG A O 1
ATOM 933 N N . VAL A 1 117 ? -3.343 7.489 6.825 1.00 52.41 117 VAL A N 1
ATOM 934 C CA . VAL A 1 117 ? -4.169 7.289 5.624 1.00 52.41 117 VAL A CA 1
ATOM 935 C C . VAL A 1 117 ? -5.652 7.446 5.999 1.00 52.41 117 VAL A C 1
ATOM 937 O O . VAL A 1 117 ? -6.116 6.821 6.957 1.00 52.41 117 VAL A O 1
ATOM 940 N N . LYS A 1 118 ? -6.382 8.333 5.298 1.00 51.47 118 LYS A N 1
ATOM 941 C CA . LYS A 1 118 ? -7.776 8.685 5.638 1.00 51.47 118 LYS A CA 1
ATOM 942 C C . LYS A 1 118 ? -8.822 7.758 5.004 1.00 51.47 118 LYS A C 1
ATOM 944 O O . LYS A 1 118 ? -9.911 7.766 5.552 1.00 51.47 118 LYS A O 1
ATOM 949 N N . LEU A 1 119 ? -8.480 7.001 3.947 1.00 56.56 119 LEU A N 1
ATOM 950 C CA . LEU A 1 119 ? -9.165 5.876 3.245 1.00 56.56 119 LEU A CA 1
ATOM 951 C C . LEU A 1 119 ? -8.771 5.959 1.737 1.00 56.56 119 LEU A C 1
ATOM 953 O O . LEU A 1 119 ? -8.637 7.084 1.250 1.00 56.56 119 LEU A O 1
ATOM 957 N N . PRO A 1 120 ? -8.516 4.850 1.008 1.00 49.31 120 PRO A N 1
ATOM 958 C CA . PRO A 1 120 ? -8.056 4.886 -0.391 1.00 49.31 120 PRO A CA 1
ATOM 959 C C . PRO A 1 120 ? -9.137 5.382 -1.374 1.00 49.31 120 PRO A C 1
ATOM 961 O O . PRO A 1 120 ? -10.332 5.315 -1.088 1.00 49.31 120 PRO A O 1
ATOM 964 N N . SER A 1 121 ? -8.699 5.946 -2.502 1.00 45.81 121 SER A N 1
ATOM 965 C CA . SER A 1 121 ? -9.525 6.545 -3.559 1.00 45.81 121 SER A CA 1
ATOM 966 C C . SER A 1 121 ? -9.958 5.503 -4.592 1.00 45.81 121 SER A C 1
ATOM 968 O O . SER A 1 121 ? -9.085 4.866 -5.153 1.00 45.81 121 SER A O 1
ATOM 970 N N . GLU A 1 122 ? -11.263 5.426 -4.894 1.00 47.72 122 GLU A N 1
ATOM 971 C CA . GLU A 1 122 ? -11.968 4.344 -5.634 1.00 47.72 122 GLU A CA 1
ATOM 972 C C . GLU A 1 122 ? -12.276 3.131 -4.735 1.00 47.72 122 GLU A C 1
ATOM 974 O O . GLU A 1 122 ? -11.552 2.933 -3.759 1.00 47.72 122 GLU A O 1
ATOM 979 N N . PRO A 1 123 ? -13.428 2.435 -4.927 1.00 47.00 123 PRO A N 1
ATOM 980 C CA . PRO A 1 123 ? -14.081 1.666 -3.872 1.00 47.00 123 PRO A CA 1
ATOM 981 C C . PRO A 1 123 ? -13.054 0.751 -3.240 1.00 47.00 123 PRO A C 1
ATOM 983 O O . PRO A 1 123 ? -12.469 -0.086 -3.925 1.00 47.00 123 PRO A O 1
ATOM 986 N N . ILE A 1 124 ? -12.809 1.017 -1.956 1.00 48.56 124 ILE A N 1
ATOM 987 C CA . ILE A 1 124 ? -11.942 0.251 -1.074 1.00 48.56 124 ILE A CA 1
ATOM 988 C C . ILE A 1 124 ? -12.148 -1.203 -1.456 1.00 48.56 124 ILE A C 1
ATOM 990 O O . ILE A 1 124 ? -13.261 -1.689 -1.298 1.00 48.56 124 ILE A O 1
ATOM 994 N N . THR A 1 125 ? -11.118 -1.770 -2.089 1.00 52.34 125 THR A N 1
ATOM 995 C CA . THR A 1 125 ? -10.828 -3.187 -2.308 1.00 52.34 125 THR A CA 1
ATOM 996 C C . THR A 1 125 ? -12.026 -4.127 -2.182 1.00 52.34 125 THR A C 1
ATOM 998 O O . THR A 1 125 ? -12.659 -4.192 -1.141 1.00 52.34 125 THR A O 1
ATOM 1001 N N . VAL A 1 126 ? -12.258 -4.991 -3.180 1.00 62.16 126 VAL A N 1
ATOM 1002 C CA . VAL A 1 126 ? -13.275 -6.068 -3.110 1.00 62.16 126 VAL A CA 1
ATOM 1003 C C . VAL A 1 126 ? -13.289 -6.821 -1.773 1.00 62.16 126 VAL A C 1
ATOM 1005 O O . VAL A 1 126 ? -14.333 -7.323 -1.390 1.00 62.16 126 VAL A O 1
ATOM 1008 N N . CYS A 1 127 ? -12.177 -6.842 -1.035 1.00 71.81 127 CYS A N 1
ATOM 1009 C CA . CYS A 1 127 ? -12.131 -7.139 0.391 1.00 71.81 127 CYS A CA 1
ATOM 1010 C C . CYS A 1 127 ? -12.250 -5.847 1.238 1.00 71.81 127 CYS A C 1
ATOM 1012 O O . CYS A 1 127 ? -11.306 -5.056 1.290 1.00 71.81 127 CYS A O 1
ATOM 1014 N N . GLU A 1 128 ? -13.369 -5.623 1.933 1.00 70.00 128 GLU A N 1
ATOM 1015 C CA . GLU A 1 128 ? -13.566 -4.433 2.777 1.00 70.00 128 GLU A CA 1
ATOM 1016 C C . GLU A 1 128 ? -13.001 -4.654 4.193 1.00 70.00 128 GLU A C 1
ATOM 1018 O O . GLU A 1 128 ? -13.130 -5.732 4.787 1.00 70.00 128 GLU A O 1
ATOM 1023 N N . ARG A 1 129 ? -12.402 -3.605 4.776 1.00 62.03 129 ARG A N 1
ATOM 1024 C CA . ARG A 1 129 ? -12.049 -3.596 6.205 1.00 62.03 129 ARG A CA 1
ATOM 1025 C C . ARG A 1 129 ? -13.320 -3.691 7.043 1.00 62.03 129 ARG A C 1
ATOM 1027 O O . ARG A 1 129 ? -14.244 -2.910 6.845 1.00 62.03 129 ARG A O 1
ATOM 1034 N N . GLY A 1 130 ? -13.353 -4.614 8.001 1.00 52.72 130 GLY A N 1
ATOM 1035 C CA . GLY A 1 130 ? -14.523 -4.797 8.863 1.00 52.72 130 GLY A CA 1
ATOM 1036 C C . GLY A 1 130 ? -15.673 -5.614 8.258 1.00 52.72 130 GLY A C 1
ATOM 1037 O O . GLY A 1 130 ? -16.748 -5.624 8.851 1.00 52.72 130 GLY A O 1
ATOM 1038 N N . MET A 1 131 ? -15.458 -6.378 7.171 1.00 58.34 131 MET A N 1
ATOM 1039 C CA . MET A 1 131 ? -16.430 -7.381 6.668 1.00 58.34 131 MET A CA 1
ATOM 1040 C C . MET A 1 131 ? -16.954 -8.353 7.747 1.00 58.34 131 MET A C 1
ATOM 1042 O O . MET A 1 131 ? -18.017 -8.948 7.585 1.00 58.34 131 MET A O 1
ATOM 1046 N N . ASN A 1 132 ? -16.243 -8.474 8.871 1.00 49.03 132 ASN A N 1
ATOM 1047 C CA . ASN A 1 132 ? -16.697 -9.049 10.142 1.00 49.03 132 ASN A CA 1
ATOM 1048 C C . ASN A 1 132 ? -18.144 -8.671 10.522 1.00 49.03 132 ASN A C 1
ATOM 1050 O O . ASN A 1 132 ? -18.891 -9.551 10.946 1.00 49.03 132 ASN A O 1
ATOM 1054 N N . GLU A 1 133 ? -18.571 -7.413 10.343 1.00 53.16 133 GLU A N 1
ATOM 1055 C CA . GLU A 1 133 ? -19.934 -7.009 10.732 1.00 53.16 133 GLU A CA 1
ATOM 1056 C C . GLU A 1 133 ? -21.019 -7.715 9.896 1.00 53.16 133 GLU A C 1
ATOM 1058 O O . GLU A 1 133 ? -22.169 -7.820 10.324 1.00 53.16 133 GLU A O 1
ATOM 1063 N N . LEU A 1 134 ? -20.650 -8.237 8.720 1.00 52.62 134 LEU A N 1
ATOM 1064 C CA . LEU A 1 134 ? -21.540 -8.907 7.772 1.00 52.62 134 LEU A CA 1
ATOM 1065 C C . LEU A 1 134 ? -21.370 -10.436 7.760 1.00 52.62 134 LEU A C 1
ATOM 1067 O O . LEU A 1 134 ? -22.326 -11.143 7.435 1.00 52.62 134 LEU A O 1
ATOM 1071 N N . THR A 1 135 ? -20.195 -10.969 8.122 1.00 53.84 135 THR A N 1
ATOM 1072 C CA . THR A 1 135 ? -19.922 -12.417 8.115 1.00 53.84 135 THR A CA 1
ATOM 1073 C C . THR A 1 135 ? -19.066 -12.857 9.304 1.00 53.84 135 THR A C 1
ATOM 1075 O O . THR A 1 135 ? -17.966 -12.350 9.501 1.00 53.84 135 THR A O 1
ATOM 1078 N N . ASN A 1 136 ? -19.506 -13.888 10.032 1.00 66.56 136 ASN A N 1
ATOM 1079 C CA . ASN A 1 136 ? -18.753 -14.510 11.137 1.00 66.56 136 ASN A CA 1
ATOM 1080 C C . ASN A 1 136 ? -17.499 -15.302 10.683 1.00 66.56 136 ASN A C 1
ATOM 1082 O O . ASN A 1 136 ? -16.855 -15.950 11.505 1.00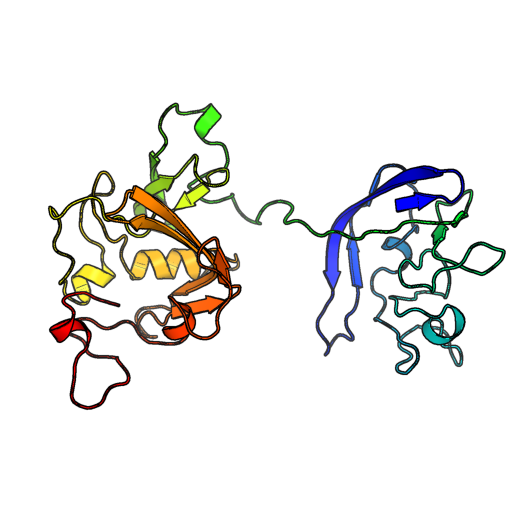 66.56 136 ASN A O 1
ATOM 1086 N N . GLU A 1 137 ? -17.168 -15.288 9.389 1.00 71.31 137 GLU A N 1
ATOM 1087 C CA . GLU A 1 137 ? -16.092 -16.079 8.789 1.00 71.31 137 GLU A CA 1
ATOM 1088 C C . GLU A 1 137 ? -14.824 -15.231 8.581 1.00 71.31 137 GLU A C 1
ATOM 1090 O O . GLU A 1 137 ? -14.915 -14.114 8.068 1.00 71.31 137 GLU A O 1
ATOM 1095 N N . PRO A 1 138 ? -13.625 -15.739 8.927 1.00 81.00 138 PRO A N 1
ATOM 1096 C CA . PRO A 1 138 ? -12.369 -15.003 8.758 1.00 81.00 138 PRO A CA 1
ATOM 1097 C C . PRO A 1 138 ? -11.985 -14.800 7.290 1.00 81.00 138 PRO A C 1
ATOM 1099 O O . PRO A 1 138 ? -11.283 -13.845 6.958 1.00 81.00 138 PRO A O 1
ATOM 1102 N N . TYR A 1 139 ? -12.459 -15.686 6.410 1.00 87.38 139 TYR A N 1
ATOM 1103 C CA . TYR A 1 139 ? -12.195 -15.615 4.983 1.00 87.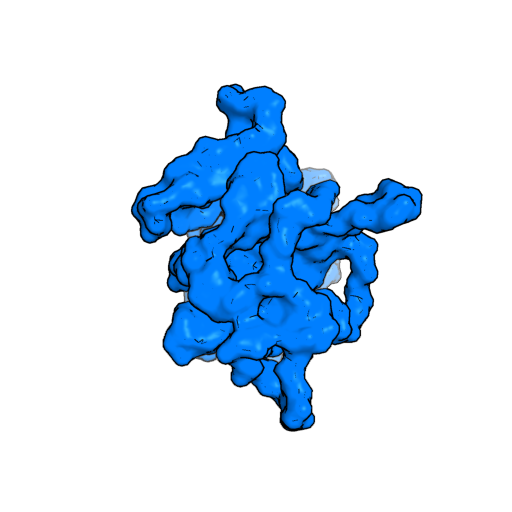38 139 TYR A CA 1
ATOM 1104 C C . TYR A 1 139 ? -13.471 -15.720 4.164 1.00 87.38 139 TYR A C 1
ATOM 1106 O O . TYR A 1 139 ? -14.291 -16.610 4.392 1.00 87.38 139 TYR A O 1
ATOM 1114 N N . VAL A 1 140 ? -13.583 -14.870 3.148 1.00 87.31 140 VAL A N 1
ATOM 1115 C CA . VAL A 1 140 ? -14.751 -14.796 2.261 1.00 87.31 140 VAL A CA 1
ATOM 1116 C C . VAL A 1 140 ? -14.294 -14.944 0.812 1.00 87.31 140 VAL A C 1
ATOM 1118 O O . VAL A 1 140 ? -13.211 -14.489 0.454 1.00 87.31 140 VAL A O 1
ATOM 1121 N N . LEU A 1 141 ? -15.094 -15.609 -0.023 1.00 89.38 141 LEU A N 1
ATOM 1122 C CA . LEU A 1 141 ? -14.867 -15.649 -1.468 1.00 89.38 141 LEU A CA 1
ATOM 1123 C C . LEU A 1 141 ? -15.762 -14.625 -2.153 1.00 89.38 141 LEU A C 1
ATOM 1125 O O . LEU A 1 141 ? -16.970 -14.635 -1.923 1.00 89.38 141 LEU A O 1
ATOM 1129 N N . LEU A 1 142 ? -15.176 -13.784 -3.000 1.00 86.75 142 LEU A N 1
ATOM 1130 C CA . LEU A 1 142 ? -15.876 -12.714 -3.710 1.00 86.75 142 LEU A CA 1
ATOM 1131 C C . LEU A 1 142 ? -15.466 -12.705 -5.181 1.00 86.75 142 LEU A C 1
ATOM 1133 O O . LEU A 1 142 ? -14.339 -13.070 -5.507 1.00 86.75 142 LEU A O 1
ATOM 1137 N N . GLU A 1 143 ? -16.370 -12.294 -6.066 1.00 86.44 143 GLU A N 1
ATOM 1138 C CA . GLU A 1 143 ? -16.035 -12.035 -7.469 1.00 86.44 143 GLU A CA 1
ATOM 1139 C C . GLU A 1 143 ? -15.354 -10.670 -7.586 1.00 86.44 143 GLU A C 1
ATOM 1141 O O . GLU A 1 143 ? -15.864 -9.670 -7.080 1.00 86.44 143 GLU A O 1
ATOM 1146 N N . LEU A 1 144 ? -14.204 -10.625 -8.257 1.00 83.81 144 LEU A N 1
ATOM 1147 C CA . LEU A 1 144 ? -13.535 -9.378 -8.607 1.00 83.81 144 LEU A CA 1
ATOM 1148 C C . LEU A 1 144 ? -13.766 -9.108 -10.096 1.00 83.81 144 LEU A C 1
ATOM 1150 O O . LEU A 1 144 ? -13.070 -9.658 -10.953 1.00 83.81 144 LEU A O 1
ATOM 1154 N N . ASP A 1 145 ? -14.743 -8.250 -10.398 1.00 81.06 145 ASP A N 1
ATOM 1155 C CA . ASP A 1 145 ? -15.206 -7.960 -11.765 1.00 81.06 145 ASP A CA 1
ATOM 1156 C C . ASP A 1 145 ? -14.075 -7.536 -12.711 1.00 81.06 145 ASP A C 1
ATOM 1158 O O . ASP A 1 145 ? -14.051 -7.929 -13.877 1.00 81.06 145 ASP A O 1
ATOM 1162 N N . THR A 1 146 ? -13.089 -6.785 -12.209 1.00 78.69 146 THR A N 1
ATOM 1163 C CA . THR A 1 146 ? -11.926 -6.342 -12.998 1.00 78.69 146 THR A CA 1
ATOM 1164 C C . THR A 1 146 ? -11.043 -7.499 -13.467 1.00 78.69 146 THR A C 1
ATOM 1166 O O . THR A 1 146 ? -10.344 -7.375 -14.477 1.00 78.69 146 THR A O 1
ATOM 1169 N N . LEU A 1 147 ? -11.078 -8.632 -12.764 1.00 84.88 147 LEU A N 1
ATOM 1170 C CA . LEU A 1 147 ? -10.389 -9.858 -13.151 1.00 84.88 147 LEU A CA 1
ATOM 1171 C C . LEU A 1 147 ? -11.315 -10.888 -13.807 1.00 84.88 147 LEU A C 1
ATOM 1173 O O . LEU A 1 147 ? -10.811 -11.810 -14.450 1.00 84.88 147 LEU A O 1
ATOM 1177 N N . GLY A 1 148 ? -12.634 -10.758 -13.632 1.00 86.88 148 GLY A N 1
ATOM 1178 C CA . GLY A 1 148 ? -13.616 -11.755 -14.058 1.00 86.88 148 GLY A CA 1
ATOM 1179 C C . GLY A 1 148 ? -13.406 -13.120 -13.392 1.00 86.88 148 GLY A C 1
ATOM 1180 O O . GLY A 1 148 ? -13.595 -14.147 -14.045 1.00 86.88 148 GLY A O 1
ATOM 1181 N N . LYS A 1 149 ? -12.938 -13.142 -12.135 1.00 88.94 149 LYS A N 1
ATOM 1182 C CA . LYS A 1 149 ? -12.724 -14.367 -11.350 1.00 88.94 149 LYS A CA 1
ATOM 1183 C C . LYS A 1 149 ? -12.958 -14.142 -9.856 1.00 88.94 149 LYS A C 1
ATOM 1185 O O . LYS A 1 149 ? -12.829 -13.022 -9.355 1.00 88.94 149 LYS A O 1
ATOM 1190 N N . GLN A 1 150 ? -13.173 -15.248 -9.146 1.00 91.56 150 GLN A N 1
ATOM 1191 C CA . GLN A 1 150 ? -13.209 -15.266 -7.691 1.00 91.56 150 GLN A CA 1
ATOM 1192 C C . GLN A 1 150 ? -11.842 -14.968 -7.086 1.00 91.56 150 GLN A C 1
ATOM 1194 O O . GLN A 1 150 ? -10.796 -15.363 -7.609 1.00 91.56 150 GLN A O 1
ATOM 1199 N N . ILE A 1 151 ? -11.880 -14.323 -5.929 1.00 92.69 151 ILE A N 1
ATOM 1200 C CA . ILE A 1 151 ? -10.747 -14.089 -5.048 1.00 92.69 151 ILE A CA 1
ATOM 1201 C C . ILE A 1 151 ? -11.099 -14.520 -3.625 1.00 92.69 151 ILE A C 1
ATOM 1203 O O . ILE A 1 151 ? -12.273 -14.613 -3.260 1.00 92.69 151 ILE A O 1
ATOM 1207 N N . ARG A 1 152 ? -10.072 -14.771 -2.810 1.00 92.38 152 ARG A N 1
ATOM 1208 C CA . ARG A 1 152 ? -10.221 -14.980 -1.368 1.00 92.38 152 ARG A CA 1
ATOM 1209 C C . ARG A 1 152 ? -9.842 -13.701 -0.633 1.00 92.38 152 ARG A C 1
ATOM 1211 O O . ARG A 1 152 ? -8.746 -13.188 -0.830 1.00 92.38 152 ARG A O 1
ATOM 1218 N N . CYS A 1 153 ? -10.719 -13.249 0.248 1.00 90.75 153 CYS A N 1
ATOM 1219 C CA . CYS A 1 153 ? -10.507 -12.116 1.132 1.00 90.75 153 CYS A CA 1
ATOM 1220 C C . CYS A 1 153 ? -10.201 -12.577 2.557 1.00 90.75 153 CYS A C 1
ATOM 1222 O O . CYS A 1 153 ? -10.878 -13.480 3.045 1.00 90.75 153 CYS A O 1
ATOM 1224 N N . ASP A 1 154 ? -9.223 -11.960 3.223 1.00 89.50 154 ASP A N 1
ATOM 1225 C CA . ASP A 1 154 ? -9.070 -12.007 4.684 1.00 89.50 154 ASP A CA 1
ATOM 1226 C C . ASP A 1 154 ? -9.759 -10.778 5.291 1.00 89.50 154 ASP A C 1
ATOM 1228 O O . ASP A 1 154 ? -9.397 -9.629 5.011 1.00 89.50 154 ASP A O 1
ATOM 1232 N N . ALA A 1 155 ? -10.787 -11.033 6.096 1.00 82.62 155 ALA A N 1
ATOM 1233 C CA . ALA A 1 155 ? -11.652 -10.014 6.678 1.00 82.62 155 ALA A CA 1
ATOM 1234 C C . ALA A 1 155 ? -11.259 -9.611 8.110 1.00 82.62 155 ALA A C 1
ATOM 1236 O O . ALA A 1 155 ? -11.905 -8.730 8.683 1.00 82.62 155 ALA A O 1
ATOM 1237 N N . GLN A 1 156 ? -10.246 -10.247 8.710 1.00 81.75 156 GLN A N 1
ATOM 1238 C CA . GLN A 1 156 ? -9.956 -10.112 10.143 1.00 81.75 156 GLN A CA 1
ATOM 1239 C C . GLN A 1 156 ? -8.529 -9.662 10.438 1.00 81.75 156 GLN A C 1
ATOM 1241 O O . GLN A 1 156 ? -8.331 -8.814 11.314 1.00 81.75 156 GLN A O 1
ATOM 1246 N N . THR A 1 157 ? -7.541 -10.208 9.732 1.00 84.81 157 THR A N 1
ATOM 1247 C CA . THR A 1 157 ? -6.128 -9.936 10.016 1.00 84.81 157 THR A CA 1
ATOM 1248 C C . THR A 1 157 ? -5.840 -8.448 9.844 1.00 84.81 157 THR A C 1
ATOM 1250 O O . THR A 1 157 ? -6.155 -7.875 8.807 1.00 84.81 157 THR A O 1
ATOM 1253 N N . ASP A 1 158 ? -5.275 -7.801 10.867 1.00 83.44 158 ASP A N 1
ATOM 1254 C CA . ASP A 1 158 ? -4.885 -6.379 10.828 1.00 83.44 158 ASP A CA 1
ATOM 1255 C C . ASP A 1 158 ? -6.020 -5.419 10.386 1.00 83.44 158 ASP A C 1
ATOM 1257 O O . ASP A 1 158 ? -5.823 -4.463 9.639 1.00 83.44 158 ASP A O 1
ATOM 1261 N N . GLY A 1 159 ? -7.256 -5.706 10.815 1.00 78.19 159 GLY A N 1
ATOM 1262 C CA . GLY A 1 159 ? -8.448 -4.929 10.443 1.00 78.19 159 GLY A CA 1
ATOM 1263 C C . GLY A 1 159 ? -9.125 -5.371 9.138 1.00 78.19 159 GLY A C 1
ATOM 1264 O O . GLY A 1 159 ? -10.166 -4.816 8.776 1.00 78.19 159 GLY A O 1
ATOM 1265 N N . GLY A 1 160 ? -8.583 -6.393 8.474 1.00 82.94 160 GLY A N 1
ATOM 1266 C CA . GLY A 1 160 ? -9.137 -7.011 7.275 1.00 82.94 160 GLY A CA 1
ATOM 1267 C C . GLY A 1 160 ? -8.870 -6.234 5.987 1.00 82.94 160 GLY A C 1
ATOM 1268 O O . GLY A 1 160 ? -8.110 -5.268 5.947 1.00 82.94 160 GLY A O 1
ATOM 1269 N N . GLY A 1 161 ? -9.540 -6.666 4.922 1.00 82.44 161 GLY A N 1
ATOM 1270 C CA . GLY A 1 161 ? -9.469 -6.037 3.606 1.00 82.44 161 GLY A CA 1
ATOM 1271 C C . GLY A 1 161 ? -8.350 -6.567 2.708 1.00 82.44 161 GLY A C 1
ATOM 1272 O O . GLY A 1 161 ? -7.989 -5.926 1.724 1.00 82.44 161 GLY A O 1
ATOM 1273 N N . TRP A 1 162 ? -7.807 -7.748 3.012 1.00 88.25 162 TRP A N 1
ATOM 1274 C CA . TRP A 1 162 ? -6.701 -8.317 2.244 1.00 88.25 162 TRP A CA 1
ATOM 1275 C C . TRP A 1 162 ? -7.196 -9.226 1.130 1.00 88.25 162 TRP A C 1
ATOM 1277 O O . TRP A 1 162 ? -7.923 -10.184 1.388 1.00 88.25 162 TRP A O 1
ATOM 1287 N N . ILE A 1 163 ? -6.721 -8.993 -0.092 1.00 91.69 163 ILE A N 1
ATOM 1288 C CA . ILE A 1 163 ? -6.813 -9.968 -1.180 1.00 91.69 163 ILE A CA 1
ATOM 1289 C C . ILE A 1 163 ? -5.708 -11.004 -0.964 1.00 91.69 163 ILE A C 1
ATOM 1291 O O . ILE A 1 163 ? -4.521 -10.688 -1.036 1.00 91.69 163 ILE A O 1
ATOM 1295 N N . VAL A 1 164 ? -6.081 -12.256 -0.717 1.00 95.12 164 VAL A N 1
ATOM 1296 C CA . VAL A 1 164 ? -5.119 -13.347 -0.553 1.00 95.12 164 VAL A CA 1
ATOM 1297 C C . VAL A 1 164 ? -4.644 -13.783 -1.939 1.00 95.12 164 VAL A C 1
ATOM 1299 O O . VAL A 1 164 ? -5.419 -14.329 -2.724 1.00 95.12 164 VAL A O 1
ATOM 1302 N N . ILE A 1 165 ? -3.367 -13.543 -2.245 1.00 97.00 165 ILE A N 1
ATOM 1303 C CA . ILE A 1 165 ? -2.766 -13.878 -3.550 1.00 97.00 165 ILE A CA 1
ATOM 1304 C C . ILE A 1 165 ? -2.067 -15.247 -3.571 1.00 97.00 165 ILE A C 1
ATOM 1306 O O . ILE A 1 165 ? -1.880 -15.834 -4.636 1.00 97.00 165 ILE A O 1
ATOM 1310 N N . GLN A 1 166 ? -1.707 -15.769 -2.397 1.00 98.38 166 GLN A N 1
ATOM 1311 C CA . GLN A 1 166 ? -1.098 -17.083 -2.203 1.00 98.38 166 GLN A CA 1
ATOM 1312 C C . GLN A 1 166 ? -1.530 -17.641 -0.845 1.00 98.38 166 GLN A C 1
ATOM 1314 O O . GLN A 1 166 ? -1.641 -16.885 0.123 1.00 98.38 166 GLN A O 1
ATOM 1319 N N . ARG A 1 167 ? -1.762 -18.955 -0.761 1.00 97.19 167 ARG A N 1
ATOM 1320 C CA . ARG A 1 167 ? -1.952 -19.650 0.522 1.00 97.19 167 ARG A CA 1
ATOM 1321 C C . ARG A 1 167 ? -1.307 -21.035 0.511 1.00 97.19 167 ARG A C 1
ATOM 1323 O O . ARG A 1 167 ? -1.539 -21.799 -0.425 1.00 97.19 167 ARG A O 1
ATOM 1330 N N . ARG A 1 168 ? -0.565 -21.378 1.577 1.00 95.38 168 ARG A N 1
ATOM 1331 C CA . ARG A 1 168 ? -0.036 -22.726 1.874 1.00 95.38 168 ARG A CA 1
ATOM 1332 C C . ARG A 1 168 ? -0.404 -23.144 3.297 1.00 95.38 168 ARG A C 1
ATOM 1334 O O . ARG A 1 168 ? -0.119 -22.426 4.244 1.00 95.38 168 ARG A O 1
ATOM 1341 N N . THR A 1 169 ? -1.017 -24.311 3.450 1.00 94.06 169 THR A N 1
ATOM 1342 C CA . THR A 1 169 ? -1.446 -24.873 4.745 1.00 94.06 169 THR A CA 1
ATOM 1343 C C . THR A 1 169 ? -1.167 -26.367 4.862 1.00 94.06 169 THR A C 1
ATOM 1345 O O . THR A 1 169 ? -1.173 -26.912 5.961 1.00 94.06 169 THR A O 1
ATOM 1348 N N . ASN A 1 170 ? -0.940 -27.042 3.734 1.00 92.25 170 ASN A N 1
ATOM 1349 C CA . ASN A 1 170 ? -0.620 -28.460 3.652 1.00 92.25 170 ASN A CA 1
ATOM 1350 C C . ASN A 1 170 ? 0.021 -28.755 2.266 1.00 92.25 170 ASN A C 1
ATOM 1352 O O . ASN A 1 170 ? 0.358 -27.824 1.531 1.00 92.25 170 ASN A O 1
ATOM 1356 N N . ALA A 1 171 ? 0.227 -30.030 1.924 1.00 93.06 171 ALA A N 1
ATOM 1357 C CA . ALA A 1 171 ? 0.920 -30.466 0.704 1.00 93.06 171 ALA A CA 1
ATOM 1358 C C . ALA A 1 171 ? -0.008 -30.914 -0.454 1.00 93.06 171 ALA A C 1
ATOM 1360 O O . ALA A 1 171 ? 0.457 -31.578 -1.376 1.00 93.06 171 ALA A O 1
ATOM 1361 N N . ASP A 1 172 ? -1.308 -30.605 -0.411 1.00 95.81 172 ASP A N 1
ATOM 1362 C CA . ASP A 1 172 ? -2.315 -31.050 -1.396 1.00 95.81 172 ASP A CA 1
ATOM 1363 C C . ASP A 1 172 ? -2.147 -30.456 -2.807 1.00 95.81 172 ASP A C 1
ATOM 1365 O O . ASP A 1 172 ? -2.594 -31.058 -3.785 1.00 95.81 172 ASP A O 1
ATOM 1369 N N . VAL A 1 173 ? -1.487 -29.303 -2.924 1.00 96.19 173 VAL A N 1
ATOM 1370 C CA . VAL A 1 173 ? -1.223 -28.608 -4.185 1.00 96.19 173 VAL A CA 1
ATOM 1371 C C . VAL A 1 173 ? 0.281 -28.503 -4.403 1.00 96.19 173 VAL A C 1
ATOM 1373 O O . VAL A 1 173 ? 1.014 -27.961 -3.570 1.00 96.19 173 VAL A O 1
ATOM 1376 N N . ASP A 1 174 ? 0.723 -28.996 -5.560 1.00 96.50 174 ASP A N 1
ATOM 1377 C CA . ASP A 1 174 ? 2.086 -28.830 -6.057 1.00 96.50 174 ASP A CA 1
ATOM 1378 C C . ASP A 1 174 ? 2.291 -27.403 -6.583 1.00 96.50 174 ASP A C 1
ATOM 1380 O O . ASP A 1 174 ? 1.475 -26.893 -7.353 1.00 96.50 174 ASP A O 1
ATOM 1384 N N . PHE A 1 175 ? 3.376 -26.762 -6.154 1.00 97.50 175 PHE A N 1
ATOM 1385 C CA . PHE A 1 175 ? 3.758 -25.411 -6.572 1.00 97.50 175 PHE A CA 1
ATOM 1386 C C . PHE A 1 175 ? 4.914 -25.422 -7.578 1.00 97.50 175 PHE A C 1
ATOM 1388 O O . PHE A 1 175 ? 5.262 -24.369 -8.104 1.00 97.50 175 PHE A O 1
ATOM 1395 N N . ASN A 1 176 ? 5.472 -26.586 -7.918 1.00 97.25 176 ASN A N 1
ATOM 1396 C CA . ASN A 1 176 ? 6.410 -26.708 -9.026 1.00 97.25 176 ASN A CA 1
ATOM 1397 C C . ASN A 1 176 ? 5.648 -26.666 -10.361 1.00 97.25 176 ASN A C 1
ATOM 1399 O O . ASN A 1 176 ? 5.383 -27.688 -10.994 1.00 97.25 176 ASN A O 1
ATOM 1403 N N . LYS A 1 177 ? 5.205 -25.461 -10.727 1.00 98.00 177 LYS A N 1
ATOM 1404 C CA . LYS A 1 177 ? 4.316 -25.200 -11.857 1.00 98.00 177 LYS A CA 1
ATOM 1405 C C . LYS A 1 177 ? 5.023 -24.489 -13.003 1.00 98.00 177 LYS A C 1
ATOM 1407 O O . LYS A 1 177 ? 6.004 -23.771 -12.803 1.00 98.00 177 LYS A O 1
ATOM 1412 N N . THR A 1 178 ? 4.474 -24.672 -14.199 1.00 98.38 178 THR A N 1
ATOM 1413 C CA . THR A 1 178 ? 4.953 -24.020 -15.425 1.00 98.38 178 THR A CA 1
ATOM 1414 C C . THR A 1 178 ? 4.663 -22.519 -15.430 1.00 98.38 178 THR A C 1
ATOM 1416 O O . THR A 1 178 ? 3.780 -22.041 -14.709 1.00 98.38 178 THR A O 1
ATOM 1419 N N . TRP A 1 179 ? 5.334 -21.769 -16.308 1.00 98.44 179 TRP A N 1
ATOM 1420 C CA . TRP A 1 179 ? 5.062 -20.344 -16.532 1.00 98.44 179 TRP A CA 1
ATOM 1421 C C . TRP A 1 179 ? 3.578 -20.044 -16.770 1.00 98.44 179 TRP A C 1
ATOM 1423 O O . TRP A 1 179 ? 3.027 -19.114 -16.186 1.00 98.44 179 TRP A O 1
ATOM 1433 N N . ASN A 1 180 ? 2.916 -20.839 -17.619 1.00 98.56 180 ASN A N 1
ATOM 1434 C CA . ASN A 1 180 ? 1.508 -20.624 -17.959 1.00 98.56 180 ASN A CA 1
ATOM 1435 C C . ASN A 1 180 ? 0.580 -20.904 -16.769 1.00 98.56 180 ASN A C 1
ATOM 1437 O O . ASN A 1 180 ? -0.373 -20.162 -16.557 1.00 98.56 180 ASN A O 1
ATOM 1441 N N . GLU A 1 181 ? 0.869 -21.929 -15.964 1.00 98.62 181 GLU A N 1
ATOM 1442 C CA . GLU A 1 181 ? 0.105 -22.197 -14.741 1.00 98.62 181 GLU A CA 1
ATOM 1443 C C . GLU A 1 181 ? 0.279 -21.065 -13.719 1.00 98.62 181 GLU A C 1
ATOM 1445 O O . GLU A 1 181 ? -0.702 -20.612 -13.133 1.00 98.62 181 GLU A O 1
ATOM 1450 N N . TYR A 1 182 ? 1.499 -20.544 -13.542 1.00 98.69 182 TYR A N 1
ATOM 1451 C CA . TYR A 1 182 ? 1.742 -19.375 -12.692 1.00 98.69 182 TYR A CA 1
ATOM 1452 C C . TYR A 1 182 ? 1.104 -18.094 -13.234 1.00 98.69 182 TYR A C 1
ATOM 1454 O O . TYR A 1 182 ? 0.627 -17.285 -12.438 1.00 98.69 182 TYR A O 1
ATOM 1462 N N . ARG A 1 183 ? 1.049 -17.904 -14.558 1.00 98.50 183 ARG A N 1
ATOM 1463 C CA . ARG A 1 183 ? 0.305 -16.804 -15.192 1.00 98.50 183 ARG A CA 1
ATOM 1464 C C . ARG A 1 183 ? -1.177 -16.875 -14.841 1.00 98.50 183 ARG A C 1
ATOM 1466 O O . ARG A 1 183 ? -1.733 -15.887 -14.359 1.00 98.50 183 ARG A O 1
ATOM 1473 N N . ASP A 1 184 ? -1.794 -18.027 -15.091 1.00 97.94 184 ASP A N 1
ATOM 1474 C CA . ASP A 1 184 ? -3.250 -18.193 -15.046 1.00 97.94 184 ASP A CA 1
ATOM 1475 C C . ASP A 1 184 ? -3.775 -18.338 -13.602 1.00 97.94 184 ASP A C 1
ATOM 1477 O O . ASP A 1 184 ? -4.882 -17.878 -13.285 1.00 97.94 184 ASP A O 1
ATOM 1481 N N . GLY A 1 185 ? -2.945 -18.898 -12.718 1.00 98.19 185 GLY A N 1
ATOM 1482 C CA . GLY A 1 185 ? -3.277 -19.273 -11.347 1.00 98.19 185 GLY A CA 1
ATOM 1483 C C . GLY A 1 185 ? -3.650 -20.752 -11.228 1.00 98.19 185 GLY A C 1
ATOM 1484 O O . GLY A 1 185 ? -4.066 -21.395 -12.192 1.00 98.19 185 GLY A O 1
ATOM 1485 N N . PHE A 1 186 ? -3.498 -21.308 -10.028 1.00 98.50 186 PHE A N 1
ATOM 1486 C CA . PHE A 1 186 ? -3.756 -22.723 -9.752 1.00 98.50 186 PHE A CA 1
ATOM 1487 C C . PHE A 1 186 ? -4.139 -22.959 -8.288 1.00 98.50 186 PHE A C 1
ATOM 1489 O O . PHE A 1 186 ? -3.873 -22.127 -7.423 1.00 98.50 186 PHE A O 1
ATOM 1496 N N . GLY A 1 187 ? -4.717 -24.129 -8.008 1.00 97.81 187 GLY A N 1
ATOM 1497 C CA . GLY A 1 187 ? -5.165 -24.530 -6.673 1.00 97.81 187 GLY A CA 1
ATOM 1498 C C . GLY A 1 187 ? -6.627 -24.173 -6.390 1.00 97.81 187 GLY A C 1
ATOM 1499 O O . GLY A 1 187 ? -7.407 -23.936 -7.311 1.00 97.81 187 GLY A O 1
ATOM 1500 N N . ASP A 1 188 ? -6.997 -24.168 -5.110 1.00 96.44 188 ASP A N 1
ATOM 1501 C CA . ASP A 1 188 ? -8.350 -23.862 -4.632 1.00 96.44 188 ASP A CA 1
ATOM 1502 C C . ASP A 1 188 ? -8.301 -22.660 -3.682 1.00 96.44 188 ASP A C 1
ATOM 1504 O O . ASP A 1 188 ? -7.598 -22.687 -2.671 1.00 96.44 188 ASP A O 1
ATOM 1508 N N . LEU A 1 189 ? -9.095 -21.622 -3.964 1.00 94.62 189 LEU A N 1
ATOM 1509 C CA . LEU A 1 189 ? -9.232 -20.433 -3.116 1.00 94.62 189 LEU A CA 1
ATOM 1510 C C . LEU A 1 189 ? -9.697 -20.759 -1.689 1.00 94.62 189 LEU A C 1
ATOM 1512 O O . LEU A 1 189 ? -9.554 -19.928 -0.792 1.00 94.62 189 LEU A O 1
ATOM 1516 N N . ARG A 1 190 ? -10.273 -21.942 -1.444 1.00 93.56 190 ARG A N 1
ATOM 1517 C CA . ARG A 1 190 ? -10.622 -22.431 -0.101 1.00 93.56 190 ARG A CA 1
ATOM 1518 C C . ARG A 1 190 ? -9.458 -23.103 0.626 1.00 93.56 190 ARG A C 1
ATOM 1520 O O . ARG A 1 190 ? -9.485 -23.135 1.855 1.00 93.56 190 ARG A O 1
ATOM 1527 N N . GLY A 1 191 ? -8.462 -23.585 -0.112 1.00 94.62 191 GLY A N 1
ATOM 1528 C CA . GLY A 1 191 ? -7.294 -24.312 0.375 1.00 94.62 191 GLY A CA 1
ATOM 1529 C C . GLY A 1 191 ? -5.990 -23.642 -0.056 1.00 94.62 191 GLY A C 1
ATOM 1530 O O . GLY A 1 191 ? -5.773 -22.464 0.235 1.00 94.62 191 GLY A O 1
ATOM 1531 N N . ASN A 1 192 ? -5.110 -24.405 -0.706 1.00 97.31 192 ASN A N 1
ATOM 1532 C CA . ASN A 1 192 ? -3.823 -23.911 -1.186 1.00 97.31 192 ASN A CA 1
ATOM 1533 C C . ASN A 1 192 ? -3.924 -23.449 -2.638 1.00 97.31 192 ASN A C 1
ATOM 1535 O O . ASN A 1 192 ? -4.492 -24.151 -3.474 1.00 97.31 192 ASN A O 1
ATOM 1539 N N . PHE A 1 193 ? -3.377 -22.273 -2.940 1.00 98.50 193 PHE A N 1
ATOM 1540 C CA . PHE A 1 193 ? -3.473 -21.695 -4.280 1.00 98.50 193 PHE A CA 1
ATOM 1541 C C . PHE A 1 193 ? -2.426 -20.613 -4.554 1.00 98.50 193 PHE A C 1
ATOM 1543 O O . PHE A 1 193 ? -1.818 -20.057 -3.633 1.00 98.50 193 PHE A O 1
ATOM 1550 N N . TRP A 1 194 ? -2.284 -20.298 -5.840 1.00 98.56 194 TRP A N 1
ATOM 1551 C CA . TRP A 1 194 ? -1.660 -19.094 -6.378 1.00 98.56 194 TRP A CA 1
ATOM 1552 C C . TRP A 1 194 ? -2.677 -18.374 -7.267 1.00 98.56 194 TRP A C 1
ATOM 1554 O O . TRP A 1 194 ? -3.248 -18.985 -8.171 1.00 98.56 194 TRP A O 1
ATOM 1564 N N . LEU A 1 195 ? -2.923 -17.084 -7.024 1.00 97.31 195 LEU A N 1
ATOM 1565 C CA . LEU A 1 195 ? -3.990 -16.330 -7.701 1.00 97.31 195 LEU A CA 1
ATOM 1566 C C . LEU A 1 195 ? -3.766 -16.176 -9.221 1.00 97.31 195 LEU A C 1
ATOM 1568 O O . LEU A 1 195 ? -4.728 -16.051 -9.990 1.00 97.31 195 LEU A O 1
ATOM 1572 N N . GLY A 1 196 ? -2.501 -16.201 -9.643 1.00 98.31 196 GLY A N 1
ATOM 1573 C CA . GLY A 1 196 ? -2.069 -16.011 -11.025 1.00 98.31 196 GLY A CA 1
ATOM 1574 C C . GLY A 1 196 ? -1.367 -14.671 -11.227 1.00 98.31 196 GLY A C 1
ATOM 1575 O O . GLY A 1 196 ? -1.857 -13.631 -10.783 1.00 98.31 196 GLY A O 1
ATOM 1576 N N . ASN A 1 197 ? -0.229 -14.673 -11.917 1.00 98.31 197 ASN A N 1
ATOM 1577 C CA . ASN A 1 197 ? 0.588 -13.477 -12.121 1.00 98.31 197 ASN A CA 1
ATOM 1578 C C . ASN A 1 197 ? -0.149 -12.406 -12.932 1.00 98.31 197 ASN A C 1
ATOM 1580 O O . ASN A 1 197 ? -0.006 -11.222 -12.637 1.00 98.31 197 ASN A O 1
ATOM 1584 N N . ASP A 1 198 ? -1.004 -12.797 -13.882 1.00 96.88 198 ASP A N 1
ATOM 1585 C CA . ASP A 1 198 ? -1.846 -11.844 -14.615 1.00 96.88 198 ASP A CA 1
ATOM 1586 C C . ASP A 1 198 ? -2.847 -11.139 -13.697 1.00 96.88 198 ASP A C 1
ATOM 1588 O O . ASP A 1 198 ? -3.103 -9.945 -13.847 1.00 96.88 198 ASP A O 1
ATOM 1592 N N . ALA A 1 199 ? -3.415 -11.869 -12.737 1.00 93.38 199 ALA A N 1
ATOM 1593 C CA . ALA A 1 199 ? -4.340 -11.315 -11.759 1.00 93.38 199 ALA A CA 1
ATOM 1594 C C . ALA A 1 199 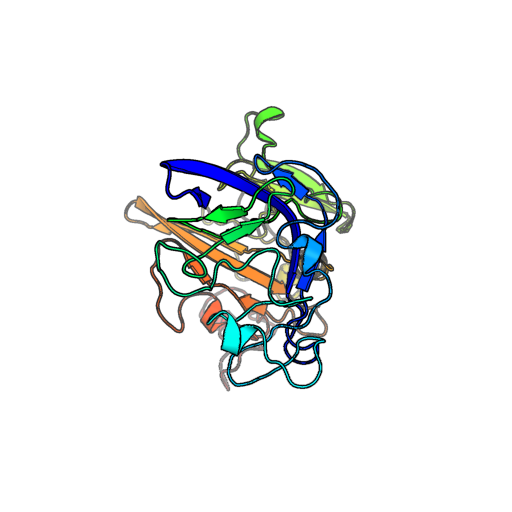? -3.619 -10.372 -10.786 1.00 93.38 199 ALA A C 1
ATOM 1596 O O . ALA A 1 199 ? -4.057 -9.239 -10.596 1.00 93.38 199 ALA A O 1
ATOM 1597 N N . ILE A 1 200 ? -2.488 -10.810 -10.226 1.00 95.31 200 ILE A N 1
ATOM 1598 C CA . ILE A 1 200 ? -1.682 -10.016 -9.287 1.00 95.31 200 ILE A CA 1
ATOM 1599 C C . ILE A 1 200 ? -1.158 -8.745 -9.969 1.00 95.31 200 ILE A C 1
ATOM 1601 O O . ILE A 1 200 ? -1.247 -7.654 -9.403 1.00 95.31 200 ILE A O 1
ATOM 1605 N N . SER A 1 201 ? -0.670 -8.859 -11.207 1.00 94.62 201 SER A N 1
ATOM 1606 C CA . SER A 1 201 ? -0.204 -7.706 -11.975 1.00 94.62 201 SER A CA 1
ATOM 1607 C C . SER A 1 201 ? -1.330 -6.710 -12.236 1.00 94.62 201 SER A C 1
ATOM 1609 O O . SER A 1 201 ? -1.176 -5.530 -11.944 1.00 94.62 201 SER A O 1
ATOM 1611 N N . LYS A 1 202 ? -2.500 -7.170 -12.702 1.00 90.06 202 LYS A N 1
ATOM 1612 C CA . LYS A 1 202 ? -3.651 -6.286 -12.951 1.00 90.06 202 LYS A CA 1
ATOM 1613 C C . LYS A 1 202 ? -4.125 -5.559 -11.696 1.00 90.06 202 LYS A C 1
ATOM 1615 O O . LYS A 1 202 ? -4.419 -4.372 -11.783 1.00 90.06 202 LYS A O 1
ATOM 1620 N N . VAL A 1 203 ? -4.193 -6.250 -10.555 1.00 87.31 203 VAL A N 1
ATOM 1621 C CA . VAL A 1 203 ? -4.592 -5.641 -9.274 1.00 87.31 203 VAL A CA 1
ATOM 1622 C C . VAL A 1 203 ? -3.593 -4.560 -8.869 1.00 87.31 203 VAL A C 1
ATOM 1624 O O . VAL A 1 203 ? -3.991 -3.447 -8.550 1.00 87.31 203 VAL A O 1
ATOM 1627 N N . THR A 1 204 ? -2.296 -4.857 -8.952 1.00 87.12 204 THR A N 1
ATOM 1628 C CA . THR A 1 204 ? -1.242 -3.949 -8.473 1.00 87.12 204 THR A CA 1
ATOM 1629 C C . THR A 1 204 ? -0.811 -2.875 -9.481 1.00 87.12 204 THR A C 1
ATOM 1631 O O . THR A 1 204 ? -0.024 -2.003 -9.130 1.00 87.12 204 THR A O 1
ATOM 1634 N N . ALA A 1 205 ? -1.326 -2.897 -10.716 1.00 80.50 205 ALA A N 1
ATOM 1635 C CA . ALA A 1 205 ? -1.010 -1.927 -11.773 1.00 80.50 205 ALA A CA 1
ATOM 1636 C C . ALA A 1 205 ? -1.829 -0.620 -11.708 1.00 80.50 205 ALA A C 1
ATOM 1638 O O . ALA A 1 205 ? -1.652 0.255 -12.561 1.00 80.50 205 ALA A O 1
ATOM 1639 N N . GLY A 1 206 ? -2.756 -0.505 -10.753 1.00 66.25 206 GLY A N 1
ATOM 1640 C CA . GLY A 1 206 ? -3.627 0.658 -10.589 1.00 66.25 206 GLY A CA 1
ATOM 1641 C C . GLY A 1 206 ? -2.909 1.926 -10.097 1.00 66.25 206 GLY A C 1
ATOM 1642 O O . GLY A 1 206 ? -1.714 1.904 -9.805 1.00 66.25 206 GLY A O 1
ATOM 1643 N N . PRO A 1 207 ? -3.635 3.056 -9.994 1.00 64.44 207 PRO A N 1
ATOM 1644 C CA . PRO A 1 207 ? -3.114 4.285 -9.386 1.00 64.44 207 PRO A CA 1
ATOM 1645 C C . PRO A 1 207 ? -2.899 4.148 -7.870 1.00 64.44 207 PRO A C 1
ATOM 1647 O O . PRO A 1 207 ? -2.190 4.962 -7.274 1.00 64.44 207 PRO A O 1
ATOM 1650 N N . ASP A 1 208 ? -3.516 3.137 -7.260 1.00 71.81 208 ASP A N 1
ATOM 1651 C CA . ASP A 1 208 ? -3.458 2.878 -5.831 1.00 71.81 208 ASP A CA 1
ATOM 1652 C C . ASP A 1 208 ? -2.181 2.148 -5.429 1.00 71.81 208 ASP A C 1
ATOM 1654 O O . ASP A 1 208 ? -1.606 1.349 -6.169 1.00 71.81 208 ASP A O 1
ATOM 1658 N N . ILE A 1 209 ? -1.750 2.419 -4.202 1.00 77.62 209 ILE A N 1
ATOM 1659 C CA . ILE A 1 209 ? -0.609 1.750 -3.594 1.00 77.62 209 ILE A CA 1
ATOM 1660 C C . ILE A 1 209 ? -1.129 0.523 -2.852 1.00 77.62 209 ILE A C 1
ATOM 1662 O O . ILE A 1 209 ? -1.913 0.654 -1.914 1.00 77.62 209 ILE A O 1
ATOM 1666 N N . TYR A 1 210 ? -0.660 -0.654 -3.257 1.00 83.25 210 TYR A N 1
ATOM 1667 C CA . TYR A 1 210 ? -0.951 -1.908 -2.572 1.00 83.25 210 TYR A CA 1
ATOM 1668 C C . TYR A 1 210 ? 0.165 -2.240 -1.588 1.00 83.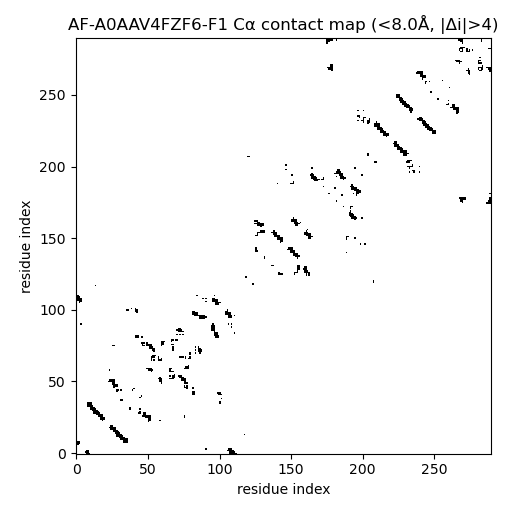25 210 TYR A C 1
ATOM 1670 O O . TYR A 1 210 ? 1.341 -2.246 -1.956 1.00 83.25 210 TYR A O 1
ATOM 1678 N N . GLU A 1 211 ? -0.216 -2.545 -0.352 1.00 89.69 211 GLU A N 1
ATOM 1679 C CA . GLU A 1 211 ? 0.666 -3.143 0.647 1.00 89.69 211 GLU A CA 1
ATOM 1680 C C . GLU A 1 211 ? 0.664 -4.675 0.525 1.00 89.69 211 GLU A C 1
ATOM 1682 O O . GLU A 1 211 ? -0.330 -5.284 0.120 1.00 89.69 211 GLU A O 1
ATOM 1687 N N . LEU A 1 212 ? 1.785 -5.309 0.877 1.00 92.94 212 LEU A N 1
ATOM 1688 C CA . LEU A 1 212 ? 1.904 -6.766 0.964 1.00 92.94 212 LEU A CA 1
ATOM 1689 C C . LEU A 1 212 ? 2.171 -7.177 2.404 1.00 92.94 212 LEU A C 1
ATOM 1691 O O . LEU A 1 212 ? 3.100 -6.675 3.027 1.00 92.94 212 LEU A O 1
ATOM 1695 N N . ARG A 1 213 ? 1.426 -8.169 2.888 1.00 93.69 213 ARG A N 1
ATOM 1696 C CA . ARG A 1 213 ? 1.670 -8.857 4.155 1.00 93.69 213 ARG A CA 1
ATOM 1697 C C . ARG A 1 213 ? 1.963 -10.334 3.897 1.00 93.69 213 ARG A C 1
ATOM 1699 O O . ARG A 1 213 ? 1.297 -10.962 3.077 1.00 93.69 213 ARG A O 1
ATOM 1706 N N . VAL A 1 214 ? 2.950 -10.882 4.600 1.00 94.44 214 VAL A N 1
ATOM 1707 C CA . VAL A 1 214 ? 3.273 -12.315 4.594 1.00 94.44 214 VAL A CA 1
ATOM 1708 C C . VAL 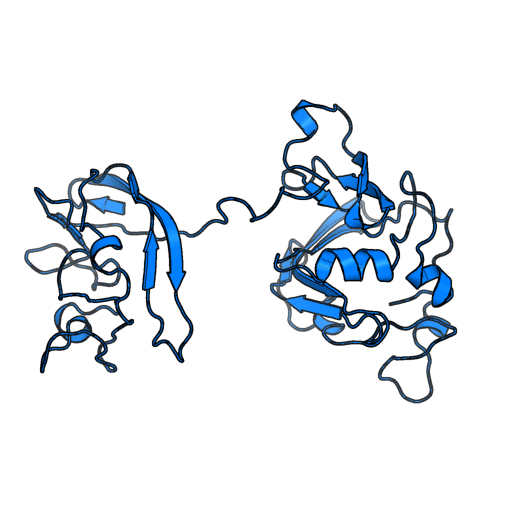A 1 214 ? 3.245 -12.822 6.030 1.00 94.44 214 VAL A C 1
ATOM 1710 O O . VAL A 1 214 ? 4.122 -12.477 6.821 1.00 94.44 214 VAL A O 1
ATOM 1713 N N . ASP A 1 215 ? 2.243 -13.636 6.349 1.00 93.88 215 ASP A N 1
ATOM 1714 C CA . ASP A 1 215 ? 2.108 -14.334 7.628 1.00 93.88 215 ASP A CA 1
ATOM 1715 C C . ASP A 1 215 ? 2.771 -15.721 7.551 1.00 93.88 215 ASP A C 1
ATOM 1717 O O . ASP A 1 215 ? 2.614 -16.450 6.569 1.00 93.88 215 ASP A O 1
ATOM 1721 N N . MET A 1 216 ? 3.542 -16.081 8.578 1.00 92.12 216 MET A N 1
ATOM 1722 C CA . MET A 1 216 ? 4.355 -17.298 8.643 1.00 92.12 216 MET A CA 1
ATOM 1723 C C . MET A 1 216 ? 4.208 -17.955 10.015 1.00 92.12 216 MET A C 1
ATOM 1725 O O . MET A 1 216 ? 4.501 -17.330 11.029 1.00 92.12 216 MET A O 1
ATOM 1729 N N . HIS A 1 217 ? 3.830 -19.231 10.035 1.00 90.88 217 HIS A N 1
ATOM 1730 C CA . HIS A 1 217 ? 3.822 -20.063 11.238 1.00 90.88 217 HIS A CA 1
ATOM 1731 C C . HIS A 1 217 ? 5.017 -21.021 11.196 1.00 90.88 217 HIS A C 1
ATOM 1733 O O . HIS A 1 217 ? 5.205 -21.724 10.196 1.00 90.88 217 HIS A O 1
ATOM 1739 N N . THR A 1 218 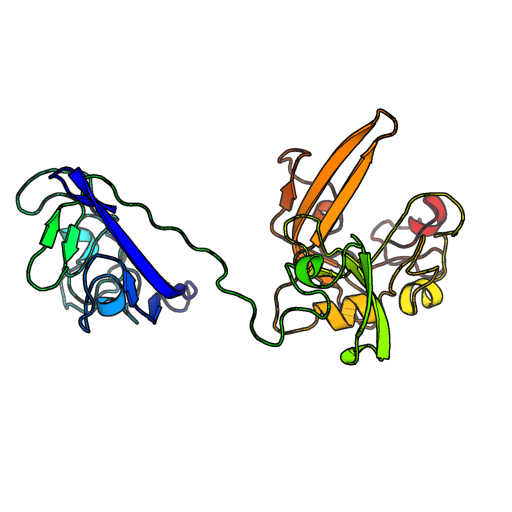? 5.849 -21.044 12.237 1.00 87.31 218 THR A N 1
ATOM 1740 C CA . THR A 1 218 ? 7.006 -21.950 12.303 1.00 87.31 218 THR A CA 1
ATOM 1741 C C . THR A 1 218 ? 6.607 -23.337 12.789 1.00 87.31 218 THR A C 1
ATOM 1743 O O . THR A 1 218 ? 5.561 -23.540 13.400 1.00 87.31 218 THR A O 1
ATOM 1746 N N . THR A 1 219 ? 7.474 -24.320 12.549 1.00 87.81 219 THR A N 1
ATOM 1747 C CA . THR A 1 219 ? 7.286 -25.689 13.056 1.00 87.81 219 THR A CA 1
ATOM 1748 C C . THR A 1 219 ? 7.268 -25.769 14.578 1.00 87.81 219 THR A C 1
ATOM 1750 O O . THR A 1 219 ? 6.705 -26.713 15.128 1.00 87.81 219 THR A O 1
ATOM 1753 N N . ASP A 1 220 ? 7.874 -24.785 15.240 1.00 87.06 220 ASP A N 1
ATOM 1754 C CA . ASP A 1 220 ? 7.994 -24.719 16.694 1.00 87.06 220 ASP A CA 1
ATOM 1755 C C . ASP A 1 220 ? 6.792 -23.997 17.334 1.00 87.06 220 ASP A C 1
ATOM 1757 O O . ASP A 1 220 ? 6.691 -23.929 18.558 1.00 87.06 220 ASP A O 1
ATOM 1761 N N . GLY A 1 221 ? 5.842 -23.528 16.511 1.00 86.81 221 GLY A N 1
ATOM 1762 C CA . GLY A 1 221 ? 4.579 -22.927 16.937 1.00 86.81 221 GLY A CA 1
ATOM 1763 C C . GLY A 1 221 ? 4.590 -21.402 17.036 1.00 86.81 221 GLY A C 1
ATOM 1764 O O . GLY A 1 221 ? 3.602 -20.832 17.493 1.00 86.81 221 GLY A O 1
ATOM 1765 N N . ASP A 1 222 ? 5.677 -20.746 16.625 1.00 88.94 222 ASP A N 1
ATOM 1766 C CA . ASP A 1 222 ? 5.791 -19.289 16.656 1.00 88.94 222 ASP A CA 1
ATOM 1767 C C . ASP A 1 222 ? 5.185 -18.655 15.397 1.00 88.94 222 ASP A C 1
ATOM 1769 O O . ASP A 1 222 ? 5.423 -19.105 14.273 1.00 88.94 222 ASP A O 1
ATOM 1773 N N . ASP A 1 223 ? 4.451 -17.560 15.587 1.00 89.62 223 ASP A N 1
ATOM 1774 C CA . ASP A 1 223 ? 3.864 -16.767 14.509 1.00 89.62 223 ASP A CA 1
ATOM 1775 C C . ASP A 1 223 ? 4.702 -15.520 14.210 1.00 89.62 223 ASP A C 1
ATOM 1777 O O . ASP A 1 223 ? 5.039 -14.727 15.096 1.00 89.62 223 ASP A O 1
ATOM 1781 N N . TYR A 1 224 ? 4.978 -15.300 12.928 1.00 90.12 224 TYR A N 1
ATOM 1782 C CA . TYR A 1 224 ? 5.666 -14.122 12.422 1.00 90.12 224 TYR A CA 1
ATOM 1783 C C . TYR A 1 224 ? 4.887 -13.484 11.281 1.00 90.12 224 TYR A C 1
ATOM 1785 O O . TYR A 1 224 ? 4.196 -14.160 10.523 1.00 90.12 224 TYR A O 1
ATOM 1793 N N . TYR A 1 225 ? 5.064 -12.179 11.107 1.00 90.75 225 TYR A N 1
ATOM 1794 C CA . TYR A 1 225 ? 4.631 -11.507 9.893 1.00 90.75 225 TYR A CA 1
ATOM 1795 C C . TYR A 1 225 ? 5.675 -10.503 9.426 1.00 90.75 225 TYR A C 1
ATOM 1797 O O . TYR A 1 225 ? 6.407 -9.912 10.226 1.00 90.75 225 TYR A O 1
ATOM 1805 N N . VAL A 1 226 ? 5.710 -10.293 8.115 1.00 89.69 226 VAL A N 1
ATOM 1806 C CA . VAL A 1 226 ? 6.407 -9.169 7.487 1.00 89.69 226 VAL A CA 1
ATOM 1807 C C . VAL A 1 226 ? 5.438 -8.396 6.608 1.00 89.69 226 VAL A C 1
ATOM 1809 O O . VAL A 1 226 ? 4.509 -8.976 6.044 1.00 89.69 226 VAL A O 1
ATOM 1812 N N . GLN A 1 227 ? 5.651 -7.091 6.501 1.00 89.44 227 GLN A N 1
ATOM 1813 C CA . GLN A 1 227 ? 4.855 -6.186 5.683 1.00 89.44 227 GLN A CA 1
ATOM 1814 C C . GLN A 1 227 ? 5.758 -5.332 4.790 1.00 89.44 227 GLN A C 1
ATOM 1816 O O . GLN A 1 227 ? 6.890 -5.018 5.158 1.00 89.44 227 GLN A O 1
ATOM 1821 N N . TYR A 1 228 ? 5.242 -4.967 3.620 1.00 86.75 228 TYR A N 1
ATOM 1822 C CA . TYR A 1 228 ? 5.850 -4.047 2.664 1.00 86.75 228 TYR A CA 1
ATOM 1823 C C . TYR A 1 228 ? 4.811 -2.983 2.320 1.00 86.75 228 TYR A C 1
ATOM 1825 O O . TYR A 1 228 ? 3.748 -3.316 1.795 1.00 86.75 228 TYR A O 1
ATOM 1833 N N . GLU A 1 229 ? 5.114 -1.715 2.598 1.00 87.81 229 GLU A N 1
ATOM 1834 C CA . GLU A 1 229 ? 4.225 -0.576 2.310 1.00 87.81 229 GLU A CA 1
ATOM 1835 C C . GLU A 1 229 ? 3.878 -0.448 0.821 1.00 87.81 229 GLU A C 1
ATOM 1837 O O . GLU A 1 229 ? 2.844 0.119 0.468 1.00 87.81 229 GLU A O 1
ATOM 1842 N N . ARG A 1 230 ? 4.748 -0.950 -0.065 1.00 84.88 230 ARG A N 1
ATOM 1843 C CA . ARG A 1 230 ? 4.504 -0.986 -1.509 1.00 84.88 230 ARG A CA 1
ATOM 1844 C C . ARG A 1 230 ? 4.825 -2.350 -2.075 1.00 84.88 230 ARG A C 1
ATOM 1846 O O . ARG A 1 230 ? 5.909 -2.876 -1.834 1.00 84.88 230 ARG A O 1
ATOM 1853 N N . PHE A 1 231 ? 3.915 -2.862 -2.890 1.00 90.56 231 PHE A N 1
ATOM 1854 C CA . PHE A 1 231 ? 4.061 -4.090 -3.648 1.00 90.56 231 PHE A CA 1
ATOM 1855 C C . PHE A 1 231 ? 3.453 -3.927 -5.039 1.00 90.56 231 PHE A C 1
ATOM 1857 O O . PHE A 1 231 ? 2.288 -3.556 -5.198 1.00 90.56 231 PHE A O 1
ATOM 1864 N N . THR A 1 232 ? 4.248 -4.220 -6.062 1.00 90.38 232 THR A N 1
ATOM 1865 C CA . THR A 1 232 ? 3.793 -4.194 -7.452 1.00 90.38 232 THR A CA 1
ATOM 1866 C C . THR A 1 232 ? 4.415 -5.329 -8.241 1.00 90.38 232 THR A C 1
ATOM 1868 O O . THR A 1 232 ? 5.599 -5.636 -8.089 1.00 90.38 232 THR A O 1
ATOM 1871 N N . VAL A 1 233 ? 3.616 -5.918 -9.126 1.00 94.00 233 VAL A N 1
ATOM 1872 C CA . VAL A 1 233 ? 4.059 -6.910 -10.103 1.00 94.00 233 VAL A CA 1
ATOM 1873 C C . VAL A 1 233 ? 3.776 -6.359 -11.495 1.00 94.00 233 VAL A C 1
ATOM 1875 O O . VAL A 1 233 ? 2.632 -6.069 -11.846 1.00 94.00 233 VAL A O 1
ATOM 1878 N N . GLN A 1 234 ? 4.822 -6.179 -12.302 1.00 95.06 234 GLN A N 1
ATOM 1879 C CA . GLN A 1 234 ? 4.645 -5.702 -13.678 1.00 95.06 234 GLN A CA 1
ATOM 1880 C C . GLN A 1 234 ? 3.943 -6.745 -14.560 1.00 95.06 234 GLN A C 1
ATOM 1882 O O . GLN A 1 234 ? 3.696 -7.866 -14.136 1.00 95.06 234 GLN A O 1
ATOM 1887 N N . ASP A 1 235 ? 3.590 -6.376 -15.788 1.00 95.75 235 ASP A N 1
ATOM 1888 C CA . ASP A 1 235 ? 2.896 -7.282 -16.704 1.00 95.75 235 ASP A CA 1
ATOM 1889 C C . ASP A 1 235 ? 3.808 -8.398 -17.257 1.00 95.75 235 ASP A C 1
ATOM 1891 O O . ASP A 1 235 ? 5.025 -8.428 -17.040 1.00 95.75 235 ASP A O 1
ATOM 1895 N N . GLU A 1 236 ? 3.218 -9.328 -18.014 1.00 97.69 236 GLU A N 1
ATOM 1896 C CA . GLU A 1 236 ? 3.951 -10.442 -18.629 1.00 97.69 236 GLU A CA 1
ATOM 1897 C C . GLU A 1 236 ? 5.061 -9.967 -19.584 1.00 97.69 236 GLU A C 1
ATOM 1899 O O . GLU A 1 236 ? 6.108 -10.608 -19.693 1.00 97.69 236 GLU A O 1
ATOM 1904 N N . LYS A 1 237 ? 4.872 -8.821 -20.259 1.00 96.06 237 LYS A N 1
ATOM 1905 C CA . LYS A 1 237 ? 5.871 -8.250 -21.184 1.00 96.06 237 LYS A CA 1
ATOM 1906 C C . LYS A 1 237 ? 7.118 -7.788 -20.440 1.00 96.06 237 LYS A C 1
ATOM 1908 O O . LYS A 1 237 ? 8.214 -7.834 -20.994 1.00 96.06 237 LYS A O 1
ATOM 1913 N N . MET A 1 238 ? 6.941 -7.365 -19.195 1.00 96.12 238 MET A N 1
ATOM 1914 C CA . MET A 1 238 ? 8.007 -7.038 -18.256 1.00 96.12 238 MET A CA 1
ATOM 1915 C C . MET A 1 238 ? 8.373 -8.215 -17.341 1.00 96.12 238 MET A C 1
ATOM 1917 O O . MET A 1 238 ? 9.097 -8.026 -16.364 1.00 96.12 238 MET A O 1
ATOM 1921 N N . ASN A 1 239 ? 7.925 -9.431 -17.674 1.00 96.44 239 ASN A N 1
ATOM 1922 C CA . ASN A 1 239 ? 8.255 -10.677 -16.984 1.00 96.44 239 ASN A CA 1
ATOM 1923 C C . ASN A 1 239 ? 7.828 -10.716 -15.511 1.00 96.44 239 ASN A C 1
ATOM 1925 O O . ASN A 1 239 ? 8.551 -11.267 -14.678 1.00 96.44 239 ASN A O 1
ATOM 1929 N N . TYR A 1 240 ? 6.679 -10.114 -15.190 1.00 98.00 240 TYR A N 1
ATOM 1930 C CA . TYR A 1 240 ? 6.146 -10.072 -13.827 1.00 98.00 240 TYR A CA 1
ATOM 1931 C C . TYR A 1 240 ? 7.150 -9.549 -12.797 1.00 98.00 240 TYR A C 1
ATOM 1933 O O . TYR A 1 240 ? 7.223 -10.038 -11.673 1.00 98.00 240 TYR A O 1
ATOM 1941 N N . ARG A 1 241 ? 7.961 -8.561 -13.194 1.00 96.94 241 ARG A N 1
ATOM 1942 C CA . ARG A 1 241 ? 9.004 -7.996 -12.338 1.00 96.94 241 ARG A CA 1
ATOM 1943 C C . ARG A 1 241 ? 8.424 -7.465 -11.028 1.00 96.94 241 ARG A C 1
ATOM 1945 O O . ARG A 1 241 ? 7.491 -6.660 -11.048 1.00 96.94 241 ARG A O 1
ATOM 1952 N N . LEU A 1 242 ? 9.039 -7.882 -9.924 1.00 95.75 242 LEU A N 1
ATOM 1953 C CA . LEU A 1 242 ? 8.667 -7.510 -8.564 1.00 95.75 242 LEU A CA 1
ATOM 1954 C C . LEU A 1 242 ? 9.214 -6.129 -8.186 1.00 95.75 242 LEU A C 1
ATOM 1956 O O . LEU A 1 242 ? 10.397 -5.856 -8.387 1.00 95.75 242 LEU A O 1
ATOM 1960 N N . PHE A 1 243 ? 8.385 -5.307 -7.549 1.00 92.56 243 PHE A N 1
ATOM 1961 C CA . PHE A 1 243 ? 8.812 -4.117 -6.818 1.00 92.56 243 PHE A CA 1
ATOM 1962 C C . PHE A 1 243 ? 8.253 -4.140 -5.398 1.00 92.56 243 PHE A C 1
ATOM 1964 O O . PHE A 1 243 ? 7.045 -4.288 -5.219 1.00 92.56 243 PHE A O 1
ATOM 1971 N N . VAL A 1 244 ? 9.131 -3.989 -4.403 1.00 89.31 244 VAL A N 1
ATOM 1972 C CA . VAL A 1 244 ? 8.766 -3.909 -2.981 1.00 89.31 244 VAL A CA 1
ATOM 1973 C C . VAL A 1 244 ? 9.527 -2.806 -2.250 1.00 89.31 244 VAL A C 1
ATOM 1975 O O . VAL A 1 244 ? 10.733 -2.646 -2.444 1.00 89.31 244 VAL A O 1
ATOM 1978 N N . GLU A 1 245 ? 8.833 -2.068 -1.380 1.00 85.94 245 GLU A N 1
ATOM 1979 C CA . GLU A 1 245 ? 9.402 -1.007 -0.531 1.00 85.94 245 GLU A CA 1
ATOM 1980 C C . GLU A 1 245 ? 8.740 -0.993 0.860 1.00 85.94 245 GLU A C 1
ATOM 1982 O O . GLU A 1 245 ? 7.674 -1.575 1.049 1.00 85.94 245 GLU A O 1
ATOM 1987 N N . GLY A 1 246 ? 9.371 -0.322 1.832 1.00 85.81 246 GLY A N 1
ATOM 1988 C CA . GLY A 1 246 ? 8.795 -0.103 3.168 1.00 85.81 246 GLY A CA 1
ATOM 1989 C C . GLY A 1 246 ? 8.661 -1.376 4.008 1.00 85.81 246 GLY A C 1
ATOM 1990 O O . GLY A 1 246 ? 7.578 -1.692 4.487 1.00 85.81 246 GLY A O 1
ATOM 1991 N N . TYR A 1 247 ? 9.750 -2.138 4.147 1.00 84.81 247 TYR A N 1
ATOM 1992 C CA . TYR A 1 247 ? 9.771 -3.355 4.963 1.00 84.81 247 TYR A CA 1
ATOM 1993 C C . TYR A 1 247 ? 9.542 -3.057 6.452 1.00 84.81 247 TYR A C 1
ATOM 1995 O O . TYR A 1 247 ? 10.184 -2.172 7.015 1.00 84.81 247 TYR A O 1
ATOM 2003 N N . SER A 1 248 ? 8.681 -3.848 7.085 1.00 86.62 248 SER A N 1
ATOM 2004 C CA . SER A 1 248 ? 8.444 -3.871 8.531 1.00 86.62 248 SER A CA 1
ATOM 2005 C C . SER A 1 248 ? 7.970 -5.264 8.979 1.00 86.62 248 SER A C 1
ATOM 2007 O O . SER A 1 248 ? 7.769 -6.161 8.155 1.00 86.62 248 SER A O 1
ATOM 2009 N N . GLY A 1 249 ? 7.792 -5.482 10.285 1.00 85.69 249 GLY A N 1
ATOM 2010 C CA . GLY A 1 249 ? 7.201 -6.712 10.826 1.00 85.69 249 GLY A CA 1
ATOM 2011 C C . GLY A 1 249 ? 7.886 -7.227 12.088 1.00 85.69 249 GLY A C 1
ATOM 2012 O O . GLY A 1 249 ? 8.638 -6.511 12.746 1.00 85.69 249 GLY A O 1
ATOM 2013 N N . THR A 1 250 ? 7.631 -8.489 12.437 1.00 88.00 250 THR A N 1
ATOM 2014 C CA . THR A 1 250 ? 8.116 -9.098 13.691 1.00 88.00 250 THR A CA 1
ATOM 2015 C C . THR A 1 250 ? 9.471 -9.792 13.566 1.00 88.00 250 THR A C 1
ATOM 2017 O O . THR A 1 250 ? 10.039 -10.201 14.576 1.00 88.00 250 THR A O 1
ATOM 2020 N N . THR A 1 251 ? 10.036 -9.903 12.360 1.00 80.50 251 THR A N 1
ATOM 2021 C CA . THR A 1 251 ? 11.323 -10.589 12.129 1.00 80.50 251 THR A CA 1
ATOM 2022 C C . THR A 1 251 ? 12.558 -9.675 12.238 1.00 80.50 251 THR A C 1
ATOM 2024 O O . THR A 1 251 ? 13.677 -10.132 11.992 1.00 80.50 251 THR A O 1
ATOM 2027 N N . GLY A 1 252 ? 12.364 -8.412 12.644 1.00 69.81 252 GLY A N 1
ATOM 2028 C CA . GLY A 1 252 ? 13.410 -7.413 12.909 1.00 69.81 252 GLY A CA 1
ATOM 2029 C C . GLY A 1 252 ? 14.005 -6.737 11.665 1.00 69.81 252 GLY A C 1
ATOM 2030 O O . GLY A 1 252 ? 13.968 -7.284 10.565 1.00 69.81 252 GLY A O 1
ATOM 2031 N N . ASP A 1 253 ? 14.598 -5.553 11.853 1.00 61.72 253 ASP A N 1
ATOM 2032 C CA . ASP A 1 253 ? 15.152 -4.725 10.772 1.00 61.72 253 ASP A CA 1
ATOM 2033 C C . ASP A 1 253 ? 16.604 -5.105 10.455 1.00 61.72 253 ASP A C 1
ATOM 2035 O O . ASP A 1 253 ? 17.535 -4.757 11.186 1.00 61.72 253 ASP A O 1
ATOM 2039 N N . LEU A 1 254 ? 16.827 -5.814 9.346 1.00 56.44 254 LEU A N 1
ATOM 2040 C CA . LEU A 1 254 ? 18.169 -6.093 8.831 1.00 56.44 254 LEU A CA 1
ATOM 2041 C C . LEU A 1 254 ? 18.232 -5.875 7.312 1.00 56.44 254 LEU A C 1
ATOM 2043 O O . LEU A 1 254 ? 17.308 -6.270 6.598 1.00 56.44 254 LEU A O 1
ATOM 2047 N N . PRO A 1 255 ? 19.327 -5.297 6.785 1.00 50.47 255 PRO A N 1
ATOM 2048 C CA . PRO A 1 255 ? 19.491 -5.111 5.347 1.00 50.47 255 PRO A CA 1
ATOM 2049 C C . PRO A 1 255 ? 19.546 -6.465 4.615 1.00 50.47 255 PRO A C 1
ATOM 2051 O O . PRO A 1 255 ? 20.204 -7.398 5.076 1.00 50.47 255 PRO A O 1
ATOM 2054 N N . ASN A 1 256 ? 18.889 -6.550 3.450 1.00 62.28 256 ASN A N 1
ATOM 2055 C CA . ASN A 1 256 ? 18.868 -7.706 2.532 1.00 62.28 256 ASN A CA 1
ATOM 2056 C C . ASN A 1 256 ? 18.170 -8.987 3.042 1.00 62.28 256 ASN A C 1
ATOM 2058 O O . ASN A 1 256 ? 18.667 -10.088 2.804 1.00 62.28 256 ASN A O 1
ATOM 2062 N N . ARG A 1 257 ? 17.017 -8.883 3.715 1.00 70.12 257 ARG A N 1
ATOM 2063 C CA . ARG A 1 257 ? 16.195 -10.055 4.083 1.00 70.12 257 ARG A CA 1
ATOM 2064 C C . ARG A 1 257 ? 14.838 -10.075 3.381 1.00 70.12 257 ARG A C 1
ATOM 2066 O O . ARG A 1 257 ? 14.297 -9.035 3.016 1.00 70.12 257 ARG A O 1
ATOM 2073 N N . GLY A 1 258 ? 14.295 -11.282 3.210 1.00 81.00 258 GLY A N 1
ATOM 2074 C CA . GLY A 1 258 ? 12.976 -11.511 2.618 1.00 81.00 258 GLY A CA 1
ATOM 2075 C C . GLY A 1 258 ? 12.890 -11.056 1.160 1.00 81.00 258 GLY A C 1
ATOM 2076 O O . GLY A 1 258 ? 13.834 -11.213 0.387 1.00 81.00 258 GLY A O 1
ATOM 2077 N N . MET A 1 259 ? 11.762 -10.452 0.786 1.00 87.12 259 MET A N 1
ATOM 2078 C CA . MET A 1 259 ? 11.498 -10.029 -0.592 1.00 87.12 259 MET A CA 1
ATOM 2079 C C . MET A 1 259 ? 12.310 -8.805 -1.019 1.00 87.12 259 MET A C 1
ATOM 2081 O O . MET A 1 259 ? 12.471 -8.602 -2.218 1.00 87.12 259 MET A O 1
ATOM 2085 N N . LEU A 1 260 ? 12.898 -8.036 -0.089 1.00 86.94 260 LEU A N 1
ATOM 2086 C CA . LEU A 1 260 ? 13.811 -6.942 -0.455 1.00 86.94 260 LEU A CA 1
ATOM 2087 C C . LEU A 1 260 ? 15.014 -7.448 -1.260 1.00 86.94 260 LEU A C 1
ATOM 2089 O O . LEU A 1 260 ? 15.480 -6.757 -2.162 1.00 86.94 260 LEU A O 1
ATOM 2093 N N . TYR A 1 261 ? 15.493 -8.663 -0.971 1.00 88.25 261 TYR A N 1
ATOM 2094 C CA . TYR A 1 261 ? 16.572 -9.293 -1.736 1.00 88.25 261 TYR A CA 1
ATOM 2095 C C . TYR A 1 261 ? 16.160 -9.604 -3.187 1.00 88.25 261 TYR A C 1
ATOM 2097 O O . TYR A 1 261 ? 16.987 -9.572 -4.096 1.00 88.25 261 TYR A O 1
ATOM 2105 N N . HIS A 1 262 ? 14.868 -9.851 -3.406 1.00 90.94 262 HIS A N 1
ATOM 2106 C CA . HIS A 1 262 ? 14.275 -10.148 -4.709 1.00 90.94 262 HIS A CA 1
ATOM 2107 C C . HIS A 1 262 ? 13.723 -8.900 -5.415 1.00 90.94 262 HIS A C 1
ATOM 2109 O O . HIS A 1 262 ? 13.129 -9.009 -6.488 1.00 90.94 262 HIS A O 1
ATOM 2115 N N . ASN A 1 263 ? 13.919 -7.704 -4.850 1.00 90.94 263 ASN A N 1
ATOM 2116 C CA . ASN A 1 263 ? 13.406 -6.476 -5.441 1.00 90.94 263 ASN A CA 1
ATOM 2117 C C . ASN A 1 263 ? 13.993 -6.248 -6.849 1.00 90.94 263 ASN A C 1
ATOM 2119 O O . ASN A 1 263 ? 15.192 -6.433 -7.083 1.00 90.94 263 ASN A O 1
ATOM 2123 N N . ALA A 1 264 ? 13.141 -5.838 -7.788 1.00 92.06 264 ALA A N 1
ATOM 2124 C CA . ALA A 1 264 ? 13.441 -5.659 -9.208 1.00 92.06 264 ALA A CA 1
ATOM 2125 C C . ALA A 1 264 ? 13.911 -6.927 -9.958 1.00 92.06 264 ALA A C 1
ATOM 2127 O O . ALA A 1 264 ? 14.461 -6.813 -11.061 1.00 92.06 264 ALA A O 1
ATOM 2128 N N . MET A 1 265 ? 13.708 -8.125 -9.400 1.00 94.81 265 MET A N 1
ATOM 2129 C CA . MET A 1 265 ? 13.945 -9.389 -10.107 1.00 94.81 265 MET A CA 1
ATOM 2130 C C . MET A 1 265 ? 12.741 -9.765 -10.979 1.00 94.81 265 MET A C 1
ATOM 2132 O O . MET A 1 265 ? 11.601 -9.414 -10.671 1.00 94.81 265 MET A O 1
ATOM 2136 N N . ASN A 1 266 ? 13.013 -10.436 -12.101 1.00 97.06 266 ASN A N 1
ATOM 2137 C CA . ASN A 1 266 ? 11.972 -11.011 -12.951 1.00 97.06 266 ASN A CA 1
ATOM 2138 C C . ASN A 1 266 ? 11.515 -12.345 -12.350 1.00 97.06 266 ASN A C 1
ATOM 2140 O O . ASN A 1 266 ? 12.335 -13.063 -11.778 1.00 97.06 266 ASN A O 1
ATOM 2144 N N . PHE A 1 267 ? 10.248 -12.691 -12.558 1.00 97.69 267 PHE A N 1
ATOM 2145 C CA . PHE A 1 267 ? 9.722 -13.991 -12.157 1.00 97.69 267 PHE A CA 1
ATOM 2146 C C . PHE A 1 267 ? 10.322 -15.097 -13.033 1.00 97.69 267 PHE A C 1
ATOM 2148 O O . PHE A 1 267 ? 10.470 -14.915 -14.249 1.00 97.69 267 PHE A O 1
ATOM 2155 N N . SER A 1 268 ? 10.639 -16.239 -12.432 1.00 97.38 268 SER A N 1
ATOM 2156 C CA . SER A 1 268 ? 11.199 -17.412 -13.109 1.00 97.38 268 SER A CA 1
ATOM 2157 C C . SER A 1 268 ? 10.415 -18.674 -12.769 1.00 97.38 268 SER A C 1
ATOM 2159 O O . SER A 1 268 ? 9.822 -18.792 -11.705 1.00 97.38 268 SER A O 1
ATOM 2161 N N . THR A 1 269 ? 10.413 -19.636 -13.687 1.00 98.00 269 THR A N 1
ATOM 2162 C CA . THR A 1 269 ? 9.817 -20.976 -13.515 1.00 98.00 269 THR A CA 1
ATOM 2163 C C . THR A 1 269 ? 10.751 -22.015 -14.128 1.00 98.00 269 THR A C 1
ATOM 2165 O O . THR A 1 269 ? 11.672 -21.666 -14.874 1.00 98.00 269 THR A O 1
ATOM 2168 N N . HIS A 1 270 ? 10.544 -23.301 -13.841 1.00 95.75 270 HIS A N 1
ATOM 2169 C CA . HIS A 1 270 ? 11.440 -24.354 -14.332 1.00 95.75 270 HIS A CA 1
ATOM 2170 C C . HIS A 1 270 ? 11.517 -24.406 -15.877 1.00 95.75 270 HIS A C 1
ATOM 2172 O O . HIS A 1 270 ? 12.504 -24.871 -16.445 1.00 95.75 270 HIS A O 1
ATOM 2178 N N . ASP A 1 271 ? 10.476 -23.938 -16.576 1.00 96.50 271 ASP A N 1
ATOM 2179 C CA . ASP A 1 271 ? 10.364 -23.884 -18.038 1.00 96.50 271 ASP A CA 1
ATOM 2180 C C . ASP A 1 271 ? 10.624 -22.487 -18.630 1.00 96.50 271 ASP A C 1
ATOM 2182 O O . ASP A 1 271 ? 10.666 -22.339 -19.853 1.00 96.50 271 ASP A O 1
ATOM 2186 N N . ARG A 1 272 ? 10.855 -21.469 -17.789 1.00 95.81 272 ARG A N 1
ATOM 2187 C CA . ARG A 1 272 ? 11.239 -20.114 -18.211 1.00 95.81 272 ARG A CA 1
ATOM 2188 C C . ARG A 1 272 ? 12.177 -19.468 -17.194 1.00 95.81 272 ARG A C 1
ATOM 2190 O O . ARG A 1 272 ? 11.735 -18.847 -16.229 1.00 95.81 272 ARG A O 1
ATOM 2197 N N . ASP A 1 273 ? 13.469 -19.618 -17.460 1.00 95.56 273 ASP A N 1
ATOM 2198 C CA . ASP A 1 273 ? 14.566 -19.079 -16.658 1.00 95.56 273 ASP A CA 1
ATOM 2199 C C . ASP A 1 273 ? 14.772 -17.581 -16.932 1.00 95.56 273 ASP A C 1
ATOM 2201 O O . ASP A 1 273 ? 15.052 -17.179 -18.067 1.00 95.56 273 ASP A O 1
ATOM 2205 N N . GLN A 1 274 ? 14.588 -16.757 -15.901 1.00 92.81 274 GLN A N 1
ATOM 2206 C CA . GLN A 1 274 ? 14.801 -15.309 -15.940 1.00 92.81 274 GLN A CA 1
ATOM 2207 C C . GLN A 1 274 ? 15.591 -14.802 -14.735 1.00 92.81 274 GLN A C 1
ATOM 2209 O O . GLN A 1 274 ? 15.597 -13.593 -14.458 1.00 92.81 274 GLN A O 1
ATOM 2214 N N . ASP A 1 275 ? 16.233 -15.716 -14.010 1.00 90.44 275 ASP A N 1
ATOM 2215 C CA . ASP A 1 275 ? 17.045 -15.354 -12.869 1.00 90.44 275 ASP A CA 1
ATOM 2216 C C . ASP A 1 275 ? 18.392 -14.765 -13.336 1.00 90.44 275 ASP A C 1
ATOM 2218 O O . ASP A 1 275 ? 18.692 -14.652 -14.529 1.00 90.44 275 ASP A O 1
ATOM 2222 N N . LYS A 1 276 ? 19.178 -14.233 -12.395 1.00 90.12 276 LYS A N 1
ATOM 2223 C CA . LYS A 1 276 ? 20.445 -13.547 -12.713 1.00 90.12 276 LYS A CA 1
ATOM 2224 C C . LYS A 1 276 ? 21.661 -14.470 -12.628 1.00 90.12 276 LYS A C 1
ATOM 2226 O O . LYS A 1 276 ? 22.787 -13.989 -12.784 1.00 90.12 276 LYS A O 1
ATOM 2231 N N . ILE A 1 277 ? 21.470 -15.759 -12.352 1.00 87.88 277 ILE A N 1
ATOM 2232 C CA . ILE A 1 277 ? 22.554 -16.717 -12.172 1.00 87.88 277 ILE A CA 1
ATOM 2233 C C . ILE A 1 277 ? 22.850 -17.390 -13.510 1.00 87.88 277 ILE A C 1
ATOM 2235 O O . ILE A 1 277 ? 22.054 -18.114 -14.089 1.00 87.88 277 ILE A O 1
ATOM 2239 N N . ALA A 1 278 ? 24.064 -17.183 -14.014 1.00 82.00 278 ALA A N 1
ATOM 2240 C CA . ALA A 1 278 ? 24.474 -17.828 -15.252 1.00 82.00 278 ALA A CA 1
ATOM 2241 C C . ALA A 1 278 ? 24.575 -19.357 -15.082 1.00 82.00 278 ALA A C 1
ATOM 2243 O O . ALA A 1 278 ? 25.274 -19.840 -14.189 1.00 82.00 278 ALA A O 1
ATOM 2244 N N . ASN A 1 279 ? 23.992 -20.098 -16.031 1.00 84.81 279 ASN A N 1
ATOM 2245 C CA . ASN A 1 279 ? 24.048 -21.564 -16.173 1.00 84.81 279 ASN A CA 1
ATOM 2246 C C . ASN A 1 279 ? 23.228 -22.384 -15.162 1.00 84.81 279 ASN A C 1
ATOM 2248 O O . ASN A 1 279 ? 23.370 -23.608 -15.140 1.00 84.81 279 ASN A O 1
ATOM 2252 N N . PHE A 1 280 ? 22.373 -21.752 -14.360 1.00 87.44 280 PHE A N 1
ATOM 2253 C CA . PHE A 1 280 ? 21.490 -22.442 -13.425 1.00 87.44 280 PHE A CA 1
ATOM 2254 C C . PHE A 1 280 ? 20.106 -21.816 -13.485 1.00 87.44 280 PHE A C 1
ATOM 2256 O O . PHE A 1 280 ? 20.009 -20.604 -13.461 1.00 87.44 280 PHE A O 1
ATOM 2263 N N . ASN A 1 281 ? 19.069 -22.653 -13.505 1.00 91.44 281 ASN A N 1
ATOM 2264 C CA . ASN A 1 281 ? 17.697 -22.208 -13.298 1.00 91.44 281 ASN A CA 1
ATOM 2265 C C . ASN A 1 281 ? 17.334 -22.496 -11.838 1.00 91.44 281 ASN A C 1
ATOM 2267 O O . ASN A 1 281 ? 17.182 -23.664 -11.456 1.00 91.44 281 ASN A O 1
ATOM 2271 N N . CYS A 1 282 ? 17.202 -21.447 -11.031 1.00 93.19 282 CYS A N 1
ATOM 2272 C CA . CYS A 1 282 ? 16.871 -21.554 -9.613 1.00 93.19 282 CYS A CA 1
ATOM 2273 C C . CYS A 1 282 ? 15.522 -22.247 -9.401 1.00 93.19 282 CYS A C 1
ATOM 2275 O O . CYS A 1 282 ? 15.404 -23.095 -8.521 1.00 93.19 282 CYS A O 1
ATOM 2277 N N . ALA A 1 283 ? 14.528 -21.974 -10.250 1.00 93.88 283 ALA A N 1
ATOM 2278 C CA . ALA A 1 283 ? 13.209 -22.597 -10.155 1.00 93.88 283 ALA A CA 1
ATOM 2279 C C . ALA A 1 283 ? 13.258 -24.118 -10.388 1.00 93.88 283 ALA A C 1
ATOM 2281 O O . ALA A 1 283 ? 12.534 -24.869 -9.734 1.00 93.88 283 ALA A O 1
ATOM 2282 N N . SER A 1 284 ? 14.156 -24.592 -11.259 1.00 92.12 284 SER A N 1
ATOM 2283 C CA . SER A 1 284 ? 14.383 -26.031 -11.472 1.00 92.12 284 SER A CA 1
ATOM 2284 C C . SER A 1 284 ? 15.069 -26.722 -10.290 1.00 92.12 284 SER A C 1
ATOM 2286 O O . SER A 1 284 ? 14.920 -27.933 -10.132 1.00 92.12 284 SER A O 1
ATOM 2288 N N . LEU A 1 285 ? 15.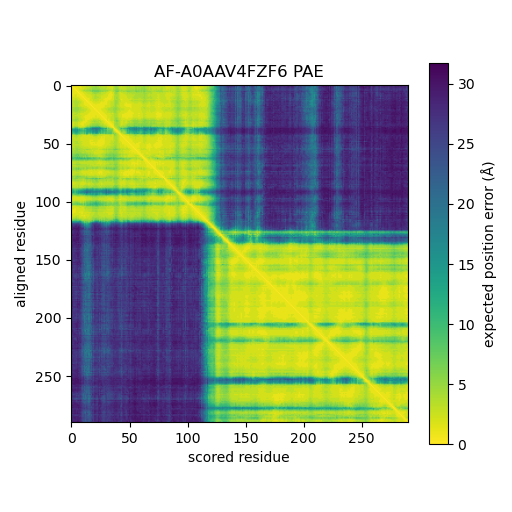840 -25.984 -9.486 1.00 90.25 285 LEU A N 1
ATOM 2289 C CA . LEU A 1 285 ? 16.546 -26.514 -8.316 1.00 90.25 285 LEU A CA 1
ATOM 2290 C C . LEU A 1 285 ? 15.672 -26.489 -7.057 1.00 90.25 285 LEU A C 1
ATOM 2292 O O . LEU A 1 285 ? 15.644 -27.470 -6.318 1.00 90.25 285 LEU A O 1
ATOM 2296 N N . GLU A 1 286 ? 14.953 -25.389 -6.836 1.00 90.31 286 GLU A N 1
ATOM 2297 C CA . GLU A 1 286 ? 14.179 -25.135 -5.614 1.00 90.31 286 GLU A CA 1
ATOM 2298 C C . GLU A 1 286 ? 12.728 -25.649 -5.696 1.00 90.31 286 GLU A C 1
ATOM 2300 O O . GLU A 1 286 ? 12.075 -25.828 -4.669 1.00 90.31 286 GLU A O 1
ATOM 2305 N N . GLY A 1 287 ? 12.214 -25.934 -6.900 1.00 83.94 287 GLY A N 1
ATOM 2306 C CA . GLY A 1 287 ? 10.905 -26.571 -7.087 1.00 83.94 287 GLY A CA 1
ATOM 2307 C C . GLY A 1 287 ? 9.706 -25.629 -6.937 1.00 83.94 287 GLY A C 1
ATOM 2308 O O . GLY A 1 287 ? 8.708 -25.986 -6.308 1.00 83.94 287 GLY A O 1
ATOM 2309 N N . GLY 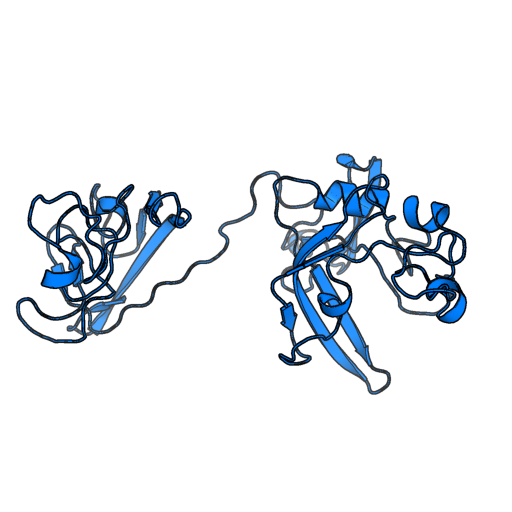A 1 288 ? 9.783 -24.435 -7.527 1.00 92.25 288 GLY A N 1
ATOM 2310 C CA . GLY A 1 288 ? 8.695 -23.455 -7.552 1.00 92.25 288 GLY A CA 1
ATOM 2311 C C . GLY A 1 288 ? 9.012 -22.247 -8.432 1.00 92.25 288 GLY A C 1
ATOM 2312 O O . GLY A 1 288 ? 10.162 -22.031 -8.806 1.00 92.25 288 GLY A O 1
ATOM 2313 N N . GLY A 1 289 ? 7.987 -21.467 -8.770 1.00 95.19 289 GLY A N 1
ATOM 2314 C CA . GLY A 1 289 ? 8.141 -20.178 -9.443 1.00 95.19 289 GLY A CA 1
ATOM 2315 C C . GLY A 1 289 ? 8.293 -19.029 -8.449 1.00 95.19 289 GLY A C 1
ATOM 2316 O O . GLY A 1 289 ? 7.510 -18.944 -7.494 1.00 95.19 289 GLY A O 1
ATOM 2317 N N . TRP A 1 290 ? 9.287 -18.167 -8.674 1.00 92.62 290 TRP A N 1
ATOM 2318 C CA . TRP A 1 290 ? 9.615 -17.020 -7.820 1.00 92.62 290 TRP A CA 1
ATOM 2319 C C . TRP A 1 290 ? 10.235 -15.869 -8.614 1.00 92.62 290 TRP A C 1
ATOM 2321 O O . TRP A 1 290 ? 10.902 -16.147 -9.640 1.00 92.62 290 TRP A O 1
#

Mean predicted aligned error: 15.14 Å

Foldseek 3Di:
DAFPVGDDWDKDWPDWAQDDVVLQRFTATHDIDIDLDDDQCADCNVLHRAHKFALVRAREPDPPDRLNVQQVAIDSCVDNDRWDQRGDDDDDDSHATWTDSPVDIGHDPDDDDDDDDPADDDPQAVKDQQCCVVDVDQKDWDQDVLVRDIFIWGHDPPRTSDTDQFDDDDDPDFQLDDPVCQQCKDDDNVHGIGNHLVVQQSVQVDPDFDKDKDWDADPVGDIWMKIFRGWHFHDVVLQRFIATHDIDIDPDDDPCDDCNVSHRFHKFHPNRARGPDPPDRVNVVVRHID

Radius of gyration: 25.44 Å; Cα contacts (8 Å, |Δi|>4): 586; chains: 1; bounding box: 46×72×52 Å

InterPro domains:
  IPR002181 Fibrinogen, alpha/beta/gamma chain, C-terminal globular domain [PF00147] (1-116)
  IPR002181 Fibrinogen, alpha/beta/gamma chain, C-terminal globular domain [PF00147] (149-290)
  IPR002181 Fibrinogen, alpha/beta/gamma chain, C-terminal globular domain [PS51406] (1-116)
  IPR002181 Fibrinogen, alpha/beta/gamma chain, C-terminal globular domain [PS51406] (118-290)
  IPR002181 Fibrinogen, alpha/beta/gamma chain, C-terminal globular domain [SM00186] (122-290)
  IPR014716 Fibrinogen, alpha/beta/gamma chain, C-terminal globular, subdomain 1 [G3DSA:3.90.215.10] (1-115)
  IPR014716 Fibrinogen, alpha/beta/gamma chain, C-terminal globular, subdomain 1 [G3DSA:3.90.215.10] (116-262)
  IPR036056 Fibrinogen-like, C-terminal [SSF56496] (2-116)
  IPR036056 Fibrinogen-like, C-terminal [SSF56496] (145-290)
  IPR050373 Fibrinogen C-terminal domain-containing protein [PTHR19143] (151-290)

Organism: NCBI:txid1093978

Nearest PDB structures (foldseek):
  8fnb-assembly2_B  TM=8.604E-01  e=1.385E-15  Homo sapiens
  8fn8-assembly1_A  TM=8.615E-01  e=1.981E-15  Homo sapiens
  2jhm-assembly1_F  TM=9.065E-01  e=3.916E-14  Homo sapiens
  2d39-assembly1_B  TM=8.420E-01  e=8.297E-15  Homo sapiens
  5r5u-assembly1_A  TM=8.969E-01  e=9.031E-14  Homo sapiens

Sequence (290 aa):
MRSTDGKEYYVQYESFIVQDEKMNYRLLVEGYSGTTGDLPNRGMLYHNAMNFSTHDRDQDKIANFNCAALEGGGWWYKDCGAANLNKPWGTGDGKGMYWNTGPSTLRLDFTEMKIRVKLPSEPITVCERGMNELTNEPYVLLELDTLGKQIRCDAQTDGGGWIVIQRRTNADVDFNKTWNEYRDGFGDLRGNFWLGNDAISKVTAGPDIYELRVDMHTTDGDDYYVQYERFTVQDEKMNYRLFVEGYSGTTGDLPNRGMLYHNAMNFSTHDRDQDKIANFNCASLEGGGW

Secondary structure (DSSP, 8-state):
-EETTS-B--EE-SEEEE--GGGTT-EEEE--EETT---SS-HHHHTTTPPPBBTTB--SSSTT--HHHHHSS-B--SSS-SEESSSPP--STT-S-EEE-SSSEEEEEE----------SSS--SS-BTGGGT-S-SEEEEEETTTTEEEEEESSGGGB-EEE-EE-SSSSS-----HHHHHH-EE-TTSSEE--HHHHHHHHTSSSPPPEEEEEE-TTS-EEEEEEEEEEE--GGGTT-EEEEEEEETT---TT-GGGGGTTPPP-BTTB--SSSTT--HHHHHTS--